Protein AF-0000000087724851 (afdb_homodimer)

Secondary structure (DSSP, 8-state):
-----PPPEEEEEEEEEE-S-HHHHHHHHHHHH-PEEESHHHHHTTSSS--EEEEETTEEEEEE-TTGGGTTS-HHHHHHHHHS----------SEEEEEEEEEE-TT--HHHHHHHHHHTT-PPPPBTTBSSEEEEETTEEEEEEEEE-TTS-EEEEEEPPPTTSPP-/-----PPPEEEEEEEEEE-S-HHHHHHHHHHHH-PEEESHHHHHTTSSS--EEEEETTEEEEEE-TTGGGTTS-HHHHHHHHHS----------SEEEEEEEEEE-TT--HHHHHHHHHHTT-PPPPBTTBSSEEEEETTEEEEEEEEE-TTS-EEEEEEPPPTTSPP-

Radius of gyration: 20.32 Å; Cα contacts (8 Å, |Δi|>4): 730; chains: 2; bounding box: 57×59×60 Å

InterPro domains:
  IPR004360 Glyoxalase/fosfomycin resistance/dioxygenase domain [PF00903] (12-158)
  IPR029068 Glyoxalase/Bleomycin resistance protein/Dihydroxybiphenyl dioxygenase [G3DSA:3.10.180.10] (9-163)
  IPR029068 Glyoxalase/Bleomycin resistance protein/Dihydroxybiphenyl dioxygenase [SSF54593] (11-164)
  IPR037523 Vicinal oxygen chelate (VOC), core domain [PS51819] (11-161)

Foldseek 3Di:
DPPPPPDDDPDEQEEEDEAQDQLVLQVLCCVLPVWDKACSVVVVVVNDQWIWTDPDPRYIYTYHYPVVLPVPDPCVLVVVCVPDPPPPSPSPPPPDDDQAEEDEDEAADDVVVVQVSCVVVPWHFDADPVGQWDWDQDDVGIWTWTWTAGNRGHIYIYTHAHDVVDPGD/DPPPPPDDDPDEQEEEDEAQDQLVLQVLCCVLPVWDKACSVVVVVVNDQWIWTDPDPRYIYTYHYPVVLPVPDPVVLVVVCVPDPPPPSPSPPPPDDDQAEEDEDEAADDVVVVQVSCVVSPWHFDADPVGQWDWDQDDVGIWTWTWTAGNRGHIYIYTHAHDVVDPGD

Sequence (338 aa):
MQTAKCLRVAGPDHIVVRSPDPAASTAWWSRMFGLEPLRLAEYQAGAAPFPSVRVTPSFIIDFAGREMAALAAPKAAAAAAAAAPPEPPRLEPASGQLDHLCLSLDDGADMAAVAAALSEAGAPPLQQFDGTVVRRFGARGGALSVYVRTPEGVTLELRSYPADGAPPAMQTAKCLRVAGPDHIVVRSPDPAASTAWWSRMFGLEPLRLAEYQAGAAPFPSVRVTPSFIIDFAGREMAALAAPKAAAAAAAAAPPEPPRLEPASGQLDHLCLSLDDGADMAAVAAALSEAGAPPL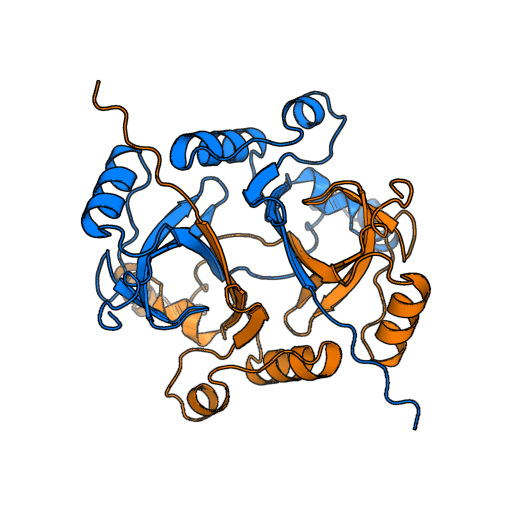QQFDGTVVRRFGARGGALSVYVRTPEGVTLELRSYPADGAPPA

Nearest PDB structures (foldseek):
  3hnq-assembly1_A  TM=7.840E-01  e=1.579E-08  Salmonella enterica subsp. enterica serovar Typhimurium
  6a52-assembly1_A  TM=6.435E-01  e=3.268E-06  Rhodococcus phenolicus
  3rri-assembly1_A  TM=6.716E-01  e=4.412E-05  Alicyclobacillus acidocaldarius subsp. acidocaldarius DSM 446
  4qb5-assembly2_B  TM=5.923E-01  e=2.492E-05  Rhodoferax ferrireducens T118
  1ecs-assembly1_B  TM=6.224E-01  e=3.015E-05  Klebsiella pneumoniae

Structure (mmCIF, N/CA/C/O backbone):
data_AF-0000000087724851-model_v1
#
loop_
_entity.id
_entity.type
_entity.pdbx_description
1 polymer 'VOC domain-containing protein'
#
loop_
_atom_site.group_PDB
_atom_site.id
_atom_site.type_symbol
_atom_site.label_atom_id
_atom_site.label_alt_id
_atom_site.label_comp_id
_atom_site.label_asym_id
_atom_site.label_entity_id
_atom_site.label_seq_id
_atom_site.pdbx_PDB_ins_code
_atom_site.Cartn_x
_atom_site.Cartn_y
_atom_site.Cartn_z
_atom_site.occupancy
_atom_site.B_iso_or_equiv
_atom_site.auth_seq_id
_atom_site.auth_comp_id
_atom_site.auth_asym_id
_atom_site.auth_atom_id
_atom_site.pdbx_PDB_model_num
ATOM 1 N N . MET A 1 1 ? -30.5 18.344 4.254 1 30.7 1 MET A N 1
ATOM 2 C CA . MET A 1 1 ? -29.609 17.219 4.527 1 30.7 1 MET A CA 1
ATOM 3 C C . MET A 1 1 ? -28.281 17.406 3.787 1 30.7 1 MET A C 1
ATOM 5 O O . MET A 1 1 ? -28.25 17.375 2.557 1 30.7 1 MET A O 1
ATOM 9 N N . GLN A 1 2 ? -27.422 18.281 4.105 1 36.5 2 GLN A N 1
ATOM 10 C CA . GLN A 1 2 ? -26.188 18.578 3.381 1 36.5 2 GLN A CA 1
ATOM 11 C C . GLN A 1 2 ? -25.484 17.297 2.959 1 36.5 2 GLN A C 1
ATOM 13 O O . GLN A 1 2 ? -25.203 16.438 3.795 1 36.5 2 GLN A O 1
ATOM 18 N N . THR A 1 3 ? -25.766 16.734 1.894 1 42.66 3 THR A N 1
ATOM 19 C CA . THR A 1 3 ? -25.141 15.531 1.346 1 42.66 3 THR A CA 1
ATOM 20 C C . THR A 1 3 ? -23.641 15.531 1.626 1 42.66 3 THR A C 1
ATOM 22 O O . THR A 1 3 ? -22.922 16.438 1.215 1 42.66 3 THR A O 1
ATOM 25 N N . ALA A 1 4 ? -23.328 15.258 2.842 1 50.34 4 ALA A N 1
ATOM 26 C CA . ALA A 1 4 ? -21.906 15.164 3.191 1 50.34 4 ALA A CA 1
ATOM 27 C C . ALA A 1 4 ? -21.078 14.758 1.983 1 50.34 4 ALA A C 1
ATOM 29 O O . ALA A 1 4 ? -21.375 13.766 1.314 1 50.34 4 ALA A O 1
ATOM 30 N N . LYS A 1 5 ? -20.656 15.766 1.259 1 59.97 5 LYS A N 1
ATOM 31 C CA . LYS A 1 5 ? -19.875 15.594 0.045 1 59.97 5 LYS A CA 1
ATOM 32 C C . LYS A 1 5 ? -18.781 14.531 0.244 1 59.97 5 LYS A C 1
ATOM 34 O O . LYS A 1 5 ? -18.031 14.594 1.211 1 59.97 5 LYS A O 1
ATOM 39 N N . CYS A 1 6 ? -19.047 13.32 -0.325 1 68.25 6 CYS A N 1
ATOM 40 C CA . CYS A 1 6 ? -18.078 12.234 -0.327 1 68.25 6 CYS A CA 1
ATOM 41 C C . CYS A 1 6 ? -16.734 12.711 -0.847 1 68.25 6 CYS A C 1
ATOM 43 O O . CYS A 1 6 ? -16.656 13.391 -1.874 1 68.25 6 CYS A O 1
ATOM 45 N N . LEU A 1 7 ? -15.703 12.641 0.029 1 88.25 7 LEU A N 1
ATOM 46 C CA . LEU A 1 7 ? -14.336 12.961 -0.376 1 88.25 7 LEU A CA 1
ATOM 47 C C . LEU A 1 7 ? -13.898 12.086 -1.545 1 88.25 7 LEU A C 1
ATOM 49 O O . LEU A 1 7 ? -14.109 10.875 -1.534 1 88.25 7 LEU A O 1
ATOM 53 N N . ARG A 1 8 ? -13.484 12.672 -2.59 1 91.25 8 ARG A N 1
ATOM 54 C CA . ARG A 1 8 ? -13.086 11.922 -3.775 1 91.25 8 ARG A CA 1
ATOM 55 C C . ARG A 1 8 ? -11.602 11.578 -3.732 1 91.25 8 ARG A C 1
ATOM 57 O O . ARG A 1 8 ? -10.758 12.469 -3.643 1 91.25 8 ARG A O 1
ATOM 64 N N . VAL A 1 9 ? -11.375 10.328 -3.857 1 97.25 9 VAL A N 1
ATOM 65 C CA . VAL A 1 9 ? -10.008 9.828 -3.873 1 97.25 9 VAL A CA 1
ATOM 66 C C . VAL A 1 9 ? -9.516 9.727 -5.312 1 97.25 9 VAL A C 1
ATOM 68 O O . VAL A 1 9 ? -10.195 9.156 -6.172 1 97.25 9 VAL A O 1
ATOM 71 N N . ALA A 1 10 ? -8.336 10.297 -5.598 1 97.44 10 ALA A N 1
ATOM 72 C CA . ALA A 1 10 ? -7.754 10.273 -6.934 1 97.44 10 ALA A CA 1
ATOM 73 C C . ALA A 1 10 ? -6.938 9 -7.16 1 97.44 10 ALA A C 1
ATOM 75 O O . ALA A 1 10 ? -6.863 8.492 -8.281 1 97.44 10 ALA A O 1
ATOM 76 N N . GLY A 1 11 ? -6.238 8.484 -6.172 1 98.44 11 GLY A N 1
ATOM 77 C CA . GLY A 1 11 ? -5.418 7.289 -6.293 1 98.44 11 GLY A CA 1
ATOM 78 C C . GLY A 1 11 ? -4.422 7.133 -5.156 1 98.44 11 GLY A C 1
ATOM 79 O O . GLY A 1 11 ? -4.398 7.945 -4.23 1 98.44 11 GLY A O 1
ATOM 80 N N . PRO A 1 12 ? -3.666 6.051 -5.156 1 98.75 12 PRO A N 1
ATOM 81 C CA . PRO A 1 12 ? -2.625 5.883 -4.137 1 98.75 12 PRO A CA 1
ATOM 82 C C . PRO A 1 12 ? -1.46 6.852 -4.32 1 98.75 12 PRO A C 1
ATOM 84 O O . PRO A 1 12 ? -1.1 7.184 -5.453 1 98.75 12 PRO A O 1
ATOM 87 N N . ASP A 1 13 ? -0.908 7.34 -3.244 1 98.75 13 ASP A N 1
ATOM 88 C CA . ASP A 1 13 ? 0.267 8.203 -3.295 1 98.75 13 ASP A CA 1
ATOM 89 C C . ASP A 1 13 ? 1.515 7.465 -2.818 1 98.75 13 ASP A C 1
ATOM 91 O O . ASP A 1 13 ? 2.562 7.52 -3.467 1 98.75 13 ASP A O 1
ATOM 95 N N . HIS A 1 14 ? 1.401 6.887 -1.644 1 98.75 14 HIS A N 1
ATOM 96 C CA . HIS A 1 14 ? 2.537 6.109 -1.166 1 98.75 14 HIS A CA 1
ATOM 97 C C . HIS A 1 14 ? 2.117 5.145 -0.06 1 98.75 14 HIS A C 1
ATOM 99 O O . HIS A 1 14 ? 1.017 5.262 0.484 1 98.75 14 HIS A O 1
ATOM 105 N N . ILE A 1 15 ? 2.914 4.215 0.186 1 97.62 15 ILE A N 1
ATOM 106 C CA . ILE A 1 15 ? 2.896 3.404 1.397 1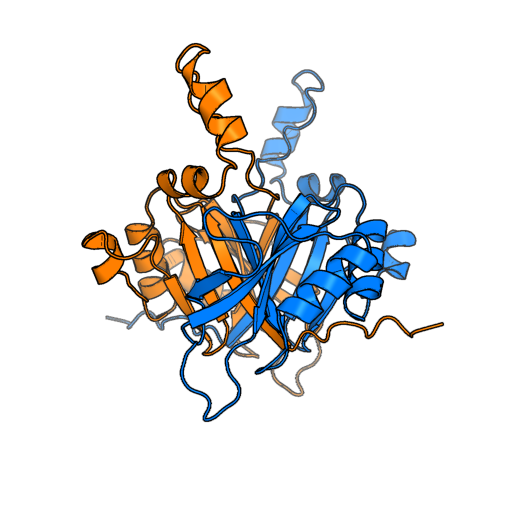 97.62 15 ILE A CA 1
ATOM 107 C C . ILE A 1 15 ? 4.211 3.58 2.154 1 97.62 15 ILE A C 1
ATOM 109 O O . ILE A 1 15 ? 5.266 3.76 1.545 1 97.62 15 ILE A O 1
ATOM 113 N N . VAL A 1 16 ? 4.133 3.586 3.436 1 96 16 VAL A N 1
ATOM 114 C CA . VAL A 1 16 ? 5.328 3.615 4.273 1 96 16 VAL A CA 1
ATOM 115 C C . VAL A 1 16 ? 5.48 2.279 5 1 96 16 VAL A C 1
ATOM 117 O O . VAL A 1 16 ? 4.598 1.871 5.758 1 96 16 VAL A O 1
ATOM 120 N N . VAL A 1 17 ? 6.551 1.646 4.758 1 94.19 17 VAL A N 1
ATOM 121 C CA . VAL A 1 17 ? 6.84 0.372 5.402 1 94.19 17 VAL A CA 1
ATOM 122 C C . VAL A 1 17 ? 8.039 0.525 6.336 1 94.19 17 VAL A C 1
ATOM 124 O O . VAL A 1 17 ? 8.984 1.258 6.027 1 94.19 17 VAL A O 1
ATOM 127 N N . ARG A 1 18 ? 7.957 -0.185 7.43 1 91.25 18 ARG A N 1
ATOM 128 C CA . ARG A 1 18 ? 9.086 -0.182 8.359 1 91.25 18 ARG A CA 1
ATOM 129 C C . ARG A 1 18 ? 10.242 -1.008 7.82 1 91.25 18 ARG A C 1
ATOM 131 O O . ARG A 1 18 ? 10.039 -2.08 7.246 1 91.25 18 ARG A O 1
ATOM 138 N N . SER A 1 19 ? 11.367 -0.451 7.996 1 94.06 19 SER A N 1
ATOM 139 C CA . SER A 1 19 ? 12.57 -1.115 7.512 1 94.06 19 SER A CA 1
ATOM 140 C C . SER A 1 19 ? 13.695 -1.028 8.539 1 94.06 19 SER A C 1
ATOM 142 O O . SER A 1 19 ? 14 0.053 9.047 1 94.06 19 SER A O 1
ATOM 144 N N . PRO A 1 20 ? 14.32 -2.17 8.867 1 91.5 20 PRO A N 1
ATOM 145 C CA . PRO A 1 20 ? 15.484 -2.113 9.758 1 91.5 20 PRO A CA 1
ATOM 146 C C . PRO A 1 20 ? 16.672 -1.384 9.133 1 91.5 20 PRO A C 1
ATOM 148 O O . PRO A 1 20 ? 17.562 -0.931 9.844 1 91.5 20 PRO A O 1
ATOM 151 N N . ASP A 1 21 ? 16.75 -1.327 7.871 1 95.44 21 ASP A N 1
ATOM 152 C CA . ASP A 1 21 ? 17.812 -0.645 7.125 1 95.44 21 ASP A CA 1
ATOM 153 C C . ASP A 1 21 ? 17.25 0.012 5.863 1 95.44 21 ASP A C 1
ATOM 155 O O . ASP A 1 21 ? 17.344 -0.555 4.773 1 95.44 21 ASP A O 1
ATOM 159 N N . PRO A 1 22 ? 16.812 1.23 6 1 97.06 22 PRO A N 1
ATOM 160 C CA . PRO A 1 22 ? 16.141 1.915 4.895 1 97.06 22 PRO A CA 1
ATOM 161 C C . PRO A 1 22 ? 17.031 2.07 3.662 1 97.06 22 PRO A C 1
ATOM 163 O O . PRO A 1 22 ? 16.547 1.964 2.531 1 97.06 22 PRO A O 1
ATOM 166 N N . ALA A 1 23 ? 18.25 2.316 3.871 1 98 23 ALA A N 1
ATOM 167 C CA . ALA A 1 23 ? 19.172 2.463 2.746 1 98 23 ALA A CA 1
ATOM 168 C C . ALA A 1 23 ? 19.312 1.151 1.981 1 98 23 ALA A C 1
ATOM 170 O O . ALA A 1 23 ? 19.312 1.141 0.749 1 98 23 ALA A O 1
ATOM 171 N N . ALA A 1 24 ? 19.438 0.051 2.668 1 97.5 24 ALA A N 1
ATOM 172 C CA . ALA A 1 24 ? 19.547 -1.263 2.039 1 97.5 24 ALA A CA 1
ATOM 173 C C . ALA A 1 24 ? 18.281 -1.617 1.281 1 97.5 24 ALA A C 1
ATOM 175 O O . ALA A 1 24 ? 18.328 -2.201 0.196 1 97.5 24 ALA A O 1
ATOM 176 N N . SER A 1 25 ? 17.172 -1.285 1.909 1 97.81 25 SER A N 1
ATOM 177 C CA . SER A 1 25 ? 15.898 -1.508 1.216 1 97.81 25 SER A CA 1
ATOM 178 C C . SER A 1 25 ? 15.852 -0.746 -0.105 1 97.81 25 SER A C 1
ATOM 180 O O . SER A 1 25 ? 15.539 -1.322 -1.148 1 97.81 25 SER A O 1
ATOM 182 N N . THR A 1 26 ? 16.172 0.518 -0.028 1 98.56 26 THR A N 1
ATOM 183 C CA . THR A 1 26 ? 16.156 1.366 -1.215 1 98.56 26 THR A CA 1
ATOM 184 C C . THR A 1 26 ? 17.047 0.783 -2.305 1 98.56 26 THR A C 1
ATOM 186 O O . THR A 1 26 ? 16.641 0.692 -3.465 1 98.56 26 THR A O 1
ATOM 189 N N . ALA A 1 27 ? 18.219 0.312 -1.951 1 98 27 ALA A N 1
ATOM 190 C CA . ALA A 1 27 ? 19.172 -0.246 -2.898 1 98 27 ALA A CA 1
ATOM 191 C C . ALA A 1 27 ? 18.656 -1.54 -3.516 1 98 27 ALA A C 1
ATOM 193 O O . ALA A 1 27 ? 18.828 -1.786 -4.711 1 98 27 ALA A O 1
ATOM 194 N N . TRP A 1 28 ? 18.078 -2.32 -2.727 1 97.5 28 TRP A N 1
ATOM 195 C CA . TRP A 1 28 ? 17.547 -3.592 -3.213 1 97.5 28 TRP A CA 1
ATOM 196 C C . TRP A 1 28 ? 16.469 -3.367 -4.27 1 97.5 28 TRP A C 1
ATOM 198 O O . TRP A 1 28 ? 16.516 -3.965 -5.348 1 97.5 28 TRP A O 1
ATOM 208 N N . TRP A 1 29 ? 15.516 -2.557 -3.988 1 98 29 TRP A N 1
ATOM 209 C CA . TRP A 1 29 ? 14.422 -2.266 -4.906 1 98 29 TRP A CA 1
ATOM 210 C C . TRP A 1 29 ? 14.938 -1.664 -6.207 1 98 29 TRP A C 1
ATOM 212 O O . TRP A 1 29 ? 14.438 -1.979 -7.289 1 98 29 TRP A O 1
ATOM 222 N N . SER A 1 30 ? 15.914 -0.813 -6.078 1 97.56 30 SER A N 1
ATOM 223 C CA . SER A 1 30 ? 16.516 -0.226 -7.27 1 97.56 30 SER A CA 1
ATOM 224 C C . SER A 1 30 ? 17.219 -1.282 -8.109 1 97.56 30 SER A C 1
ATOM 226 O O . SER A 1 30 ? 17.109 -1.293 -9.336 1 97.56 30 SER A O 1
ATOM 228 N N . ARG A 1 31 ? 17.922 -2.119 -7.484 1 96 31 ARG A N 1
ATOM 229 C CA . ARG A 1 31 ? 18.656 -3.172 -8.18 1 96 31 ARG A CA 1
ATOM 230 C C . ARG A 1 31 ? 17.703 -4.168 -8.828 1 96 31 ARG A C 1
ATOM 232 O O . ARG A 1 31 ? 17.875 -4.539 -9.992 1 96 31 ARG A O 1
ATOM 239 N N . MET A 1 32 ? 16.75 -4.594 -8.156 1 96.44 32 MET A N 1
ATOM 240 C CA . MET A 1 32 ? 15.844 -5.656 -8.602 1 96.44 32 MET A CA 1
ATOM 241 C C . MET A 1 32 ? 14.938 -5.168 -9.719 1 96.44 32 MET A C 1
ATOM 243 O O . MET A 1 32 ? 14.664 -5.906 -10.672 1 96.44 32 MET A O 1
ATOM 247 N N . PHE A 1 33 ? 14.453 -3.871 -9.586 1 97 33 PHE A N 1
ATOM 248 C CA . PHE A 1 33 ? 13.367 -3.451 -10.469 1 97 33 PHE A CA 1
ATOM 249 C C . PHE A 1 33 ? 13.742 -2.178 -11.219 1 97 33 PHE A C 1
ATOM 251 O O . PHE A 1 33 ? 12.945 -1.655 -12 1 97 33 PHE A O 1
ATOM 258 N N . GLY A 1 34 ? 14.898 -1.611 -10.953 1 96.44 34 GLY A N 1
ATOM 259 C CA . GLY A 1 34 ? 15.328 -0.39 -11.617 1 96.44 34 GLY A CA 1
ATOM 260 C C . GLY A 1 34 ? 14.594 0.845 -11.125 1 96.44 34 GLY A C 1
ATOM 261 O O . GLY A 1 34 ? 14.492 1.842 -11.844 1 96.44 34 GLY A O 1
ATOM 262 N N . LEU A 1 35 ? 14.023 0.806 -9.984 1 98.06 35 LEU A N 1
ATOM 263 C CA . LEU A 1 35 ? 13.25 1.923 -9.461 1 98.06 35 LEU A CA 1
ATOM 264 C C . LEU A 1 35 ? 14.164 3.053 -9 1 98.06 35 LEU A C 1
ATOM 266 O O . LEU A 1 35 ? 15.227 2.803 -8.43 1 98.06 35 LEU A O 1
ATOM 270 N N . GLU A 1 36 ? 13.711 4.266 -9.234 1 98.19 36 GLU A N 1
ATOM 271 C CA . GLU A 1 36 ? 14.477 5.453 -8.867 1 98.19 36 GLU A CA 1
ATOM 272 C C . GLU A 1 36 ? 14.469 5.668 -7.352 1 98.19 36 GLU A C 1
ATOM 274 O O . GLU A 1 36 ? 13.406 5.777 -6.742 1 98.19 36 GLU A O 1
ATOM 279 N N . PRO A 1 37 ? 15.656 5.754 -6.75 1 98.5 37 PRO A N 1
ATOM 280 C CA . PRO A 1 37 ? 15.695 6.145 -5.34 1 98.5 37 PRO A CA 1
ATOM 281 C C . PRO A 1 37 ? 15.367 7.621 -5.125 1 98.5 37 PRO A C 1
ATOM 283 O O . PRO A 1 37 ? 15.766 8.469 -5.93 1 98.5 37 PRO A O 1
ATOM 286 N N . LEU A 1 38 ? 14.656 7.93 -4.121 1 98.56 38 LEU A N 1
ATOM 287 C CA . LEU A 1 38 ? 14.328 9.297 -3.736 1 98.56 38 LEU A CA 1
ATOM 288 C C . LEU A 1 38 ? 14.852 9.609 -2.338 1 98.56 38 LEU A C 1
ATOM 290 O O . LEU A 1 38 ? 14.734 8.789 -1.427 1 98.56 38 LEU A O 1
ATOM 294 N N . ARG A 1 39 ? 15.516 10.742 -2.209 1 97.62 39 ARG A N 1
ATOM 295 C CA . ARG A 1 39 ? 15.93 11.352 -0.951 1 97.62 39 ARG A CA 1
ATOM 296 C C . ARG A 1 39 ? 16.891 10.445 -0.191 1 97.62 39 ARG A C 1
ATOM 298 O O . ARG A 1 39 ? 16.922 10.453 1.042 1 97.62 39 ARG A O 1
ATOM 305 N N . LEU A 1 40 ? 17.547 9.547 -0.868 1 97.81 40 LEU A N 1
ATOM 306 C CA . LEU A 1 40 ? 18.516 8.664 -0.219 1 97.81 40 LEU A CA 1
ATOM 307 C C . LEU A 1 40 ? 19.688 9.461 0.348 1 97.81 40 LEU A C 1
ATOM 309 O O . LEU A 1 40 ? 20.062 9.266 1.501 1 97.81 40 LEU A O 1
ATOM 313 N N . ALA A 1 41 ? 20.234 10.336 -0.463 1 97.69 41 ALA A N 1
ATOM 314 C CA . ALA A 1 41 ? 21.344 11.164 0.005 1 97.69 41 ALA A CA 1
ATOM 315 C C . ALA A 1 41 ? 20.906 12.047 1.174 1 97.69 41 ALA A C 1
ATOM 317 O O . ALA A 1 41 ? 21.656 12.211 2.146 1 97.69 41 ALA A O 1
ATOM 318 N N . GLU A 1 42 ? 19.75 12.641 1.015 1 97.12 42 GLU A N 1
ATOM 319 C CA . GLU A 1 42 ? 19.203 13.469 2.09 1 97.12 42 GLU A CA 1
ATOM 320 C C . GLU A 1 42 ? 19.031 12.656 3.371 1 97.12 42 GLU A C 1
ATOM 322 O O . GLU A 1 42 ? 19.328 13.148 4.465 1 97.12 42 GLU A O 1
ATOM 327 N N . TYR A 1 43 ? 18.578 11.492 3.271 1 96.44 43 TYR A N 1
ATOM 328 C CA . TYR A 1 43 ? 18.391 10.609 4.418 1 96.44 43 TYR A CA 1
ATOM 329 C C . TYR A 1 43 ? 19.734 10.289 5.074 1 96.44 43 TYR A C 1
ATOM 331 O O . TYR A 1 43 ? 19.875 10.383 6.293 1 96.44 43 TYR A O 1
ATOM 339 N N . GLN A 1 44 ? 20.688 9.922 4.258 1 96.19 44 GLN A N 1
ATOM 340 C CA . GLN A 1 44 ? 22 9.57 4.77 1 96.19 44 GLN A CA 1
ATOM 341 C C . GLN A 1 44 ? 22.672 10.766 5.438 1 96.19 44 GLN A C 1
ATOM 343 O O . GLN A 1 44 ? 23.453 10.602 6.375 1 96.19 44 GLN A O 1
ATOM 348 N N . ALA A 1 45 ? 22.281 12 5 1 97 45 ALA A N 1
ATOM 349 C CA . ALA A 1 45 ? 22.812 13.234 5.57 1 97 45 ALA A CA 1
ATOM 350 C C . ALA A 1 45 ? 21.984 13.688 6.773 1 97 45 ALA A C 1
ATOM 352 O O . ALA A 1 45 ? 22.312 14.695 7.41 1 97 45 ALA A O 1
ATOM 353 N N . GLY A 1 46 ? 20.891 13 7.086 1 93.69 46 GLY A N 1
ATOM 354 C CA . GLY A 1 46 ? 20.031 13.352 8.203 1 93.69 46 GLY A CA 1
ATOM 355 C C . GLY A 1 46 ? 19.031 14.438 7.859 1 93.69 46 GLY A C 1
ATOM 356 O O . GLY A 1 46 ? 18.422 15.031 8.75 1 93.69 46 GLY A O 1
ATOM 357 N N . ALA A 1 47 ? 18.797 14.703 6.555 1 95.12 47 ALA A N 1
ATOM 358 C CA . ALA A 1 47 ? 17.953 15.812 6.113 1 95.12 47 ALA A CA 1
ATOM 359 C C . ALA A 1 47 ? 16.578 15.32 5.684 1 95.12 47 ALA A C 1
ATOM 361 O O . ALA A 1 47 ? 15.695 16.125 5.352 1 95.12 47 ALA A O 1
ATOM 362 N N . ALA A 1 48 ? 16.359 14.039 5.605 1 94.88 48 ALA A N 1
ATOM 363 C CA . ALA A 1 48 ? 15.062 13.406 5.344 1 94.88 48 ALA A CA 1
ATOM 364 C C . ALA A 1 48 ? 14.805 12.258 6.316 1 94.88 48 ALA A C 1
ATOM 366 O O . ALA A 1 48 ? 15.719 11.508 6.652 1 94.88 48 ALA A O 1
ATOM 367 N N . PRO A 1 49 ? 13.594 12.109 6.723 1 93.56 49 PRO A N 1
ATOM 368 C CA . PRO A 1 49 ? 13.32 11.094 7.746 1 93.56 49 PRO A CA 1
ATOM 369 C C . PRO A 1 49 ? 13.461 9.672 7.215 1 93.56 49 PRO A C 1
ATOM 371 O O . PRO A 1 49 ? 13.727 8.75 7.984 1 93.56 49 PRO A O 1
ATOM 374 N N . PHE A 1 50 ? 13.273 9.484 5.98 1 96.31 50 PHE A N 1
ATOM 375 C CA . PHE A 1 50 ? 13.414 8.188 5.328 1 96.31 50 PHE A CA 1
ATOM 376 C C . PHE A 1 50 ? 13.562 8.352 3.82 1 96.31 50 PHE A C 1
ATOM 378 O O . PHE A 1 50 ? 13.172 9.383 3.262 1 96.31 50 PHE A O 1
ATOM 385 N N . PRO A 1 51 ? 14.18 7.367 3.109 1 98.06 51 PRO A N 1
ATOM 386 C CA . PRO A 1 51 ? 14.227 7.348 1.646 1 98.06 51 PRO A CA 1
ATOM 387 C C . PRO A 1 51 ? 13.047 6.605 1.025 1 98.06 51 PRO A C 1
ATOM 389 O O . PRO A 1 51 ? 12.25 5.996 1.743 1 98.06 51 PRO A O 1
ATOM 392 N N . SER A 1 52 ? 12.953 6.711 -0.254 1 98.62 52 SER A N 1
ATOM 393 C CA . SER A 1 52 ? 11.867 6.086 -1 1 98.62 52 SER A CA 1
ATOM 394 C C . SER A 1 52 ? 12.359 5.52 -2.326 1 98.62 52 SER A C 1
ATOM 396 O O . SER A 1 52 ? 13.5 5.766 -2.727 1 98.62 52 SER A O 1
ATOM 398 N N . VAL A 1 53 ? 11.523 4.727 -2.928 1 98.75 53 VAL A N 1
ATOM 399 C CA . VAL A 1 53 ? 11.68 4.398 -4.34 1 98.75 53 VAL A CA 1
ATOM 400 C C . VAL A 1 53 ? 10.422 4.805 -5.105 1 98.75 53 VAL A C 1
ATOM 402 O O . VAL A 1 53 ? 9.312 4.688 -4.59 1 98.75 53 VAL A O 1
ATOM 405 N N . ARG A 1 54 ? 10.617 5.266 -6.301 1 98.88 54 ARG A N 1
ATOM 406 C CA . ARG A 1 54 ? 9.5 5.641 -7.168 1 98.88 54 ARG A CA 1
ATOM 407 C C . ARG A 1 54 ? 9.039 4.453 -8.008 1 98.88 54 ARG A C 1
ATOM 409 O O . ARG A 1 54 ? 9.812 3.9 -8.789 1 98.88 54 ARG A O 1
ATOM 416 N N . VAL A 1 55 ? 7.82 4.066 -7.848 1 98.69 55 VAL A N 1
ATOM 417 C CA . VAL A 1 55 ? 7.23 3.002 -8.648 1 98.69 55 VAL A CA 1
ATOM 418 C C . VAL A 1 55 ? 6.598 3.594 -9.906 1 98.69 55 VAL A C 1
ATOM 420 O O . VAL A 1 55 ? 6.836 3.109 -11.016 1 98.69 55 VAL A O 1
ATOM 423 N N . THR A 1 56 ? 5.797 4.637 -9.734 1 98.44 56 THR A N 1
ATOM 424 C CA . THR A 1 56 ? 5.219 5.469 -10.789 1 98.44 56 THR A CA 1
ATOM 425 C C . THR A 1 56 ? 5.324 6.949 -10.422 1 98.44 56 THR A C 1
ATOM 427 O O . THR A 1 56 ? 5.707 7.293 -9.305 1 98.44 56 THR A O 1
ATOM 430 N N . PRO A 1 57 ? 5.004 7.832 -11.32 1 97.81 57 PRO A N 1
ATOM 431 C CA . PRO A 1 57 ? 5.035 9.25 -10.961 1 97.81 57 PRO A CA 1
ATOM 432 C C . PRO A 1 57 ? 4.105 9.586 -9.797 1 97.81 57 PRO A C 1
ATOM 434 O O . PRO A 1 57 ? 4.336 10.562 -9.078 1 97.81 57 PRO A O 1
ATOM 437 N N . SER A 1 58 ? 3.066 8.781 -9.555 1 9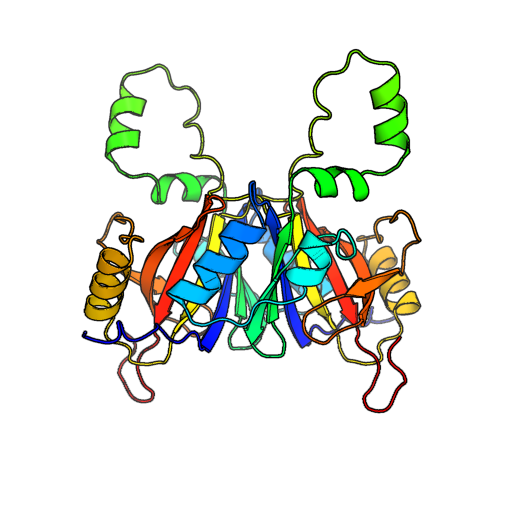8 58 SER A N 1
ATOM 438 C CA . SER A 1 58 ? 2.066 9.125 -8.555 1 98 58 SER A CA 1
ATOM 439 C C . SER A 1 58 ? 2.092 8.141 -7.387 1 98 58 SER A C 1
ATOM 441 O O . SER A 1 58 ? 1.214 8.172 -6.523 1 98 58 SER A O 1
ATOM 443 N N . PHE A 1 59 ? 3.129 7.254 -7.352 1 98.81 59 PHE A N 1
ATOM 444 C CA . PHE A 1 59 ? 3.164 6.262 -6.281 1 98.81 59 PHE A CA 1
ATOM 445 C C . PHE A 1 59 ? 4.602 5.934 -5.898 1 98.81 59 PHE A C 1
ATOM 447 O O . PHE A 1 59 ? 5.395 5.512 -6.742 1 98.81 59 PHE A O 1
ATOM 454 N N . ILE A 1 60 ? 4.93 6.047 -4.621 1 98.88 60 ILE A N 1
ATOM 455 C CA . ILE A 1 60 ? 6.258 5.719 -4.113 1 98.88 60 ILE A CA 1
ATOM 456 C C . ILE A 1 60 ? 6.137 4.781 -2.916 1 98.88 60 ILE A C 1
ATOM 458 O O . ILE A 1 60 ? 5.062 4.652 -2.326 1 98.88 60 ILE A O 1
ATOM 462 N N . ILE A 1 61 ? 7.105 4.059 -2.607 1 98.75 61 ILE A N 1
ATOM 463 C CA . ILE A 1 61 ? 7.258 3.266 -1.393 1 98.75 61 ILE A CA 1
ATOM 464 C C . ILE A 1 61 ? 8.312 3.906 -0.487 1 98.75 61 ILE A C 1
ATOM 466 O O . ILE A 1 61 ? 9.445 4.137 -0.91 1 98.75 61 ILE A O 1
ATOM 470 N N . ASP A 1 62 ? 7.906 4.238 0.682 1 98.06 62 ASP A N 1
ATOM 471 C CA . ASP A 1 62 ? 8.773 4.844 1.688 1 98.06 62 ASP A CA 1
ATOM 472 C C . ASP A 1 62 ? 9.273 3.799 2.686 1 98.06 62 ASP A C 1
ATOM 474 O O . ASP A 1 62 ? 8.508 2.928 3.113 1 98.06 62 ASP A O 1
ATOM 478 N N . PHE A 1 63 ? 10.539 3.941 3.043 1 97.12 63 PHE A N 1
ATOM 479 C CA . PHE A 1 63 ? 11.141 3.01 3.992 1 97.12 63 PHE A CA 1
ATOM 480 C C . PHE A 1 63 ? 11.5 3.717 5.293 1 97.12 63 PHE A C 1
ATOM 482 O O . PHE A 1 63 ? 12.531 4.383 5.383 1 97.12 63 PHE A O 1
ATOM 489 N N . ALA A 1 64 ? 10.625 3.502 6.277 1 94.5 64 ALA A N 1
ATOM 490 C CA . ALA A 1 64 ? 10.812 4.184 7.555 1 94.5 64 ALA A CA 1
ATOM 491 C C . ALA A 1 64 ? 11.602 3.314 8.531 1 94.5 64 ALA A C 1
ATOM 493 O O . ALA A 1 64 ? 11.273 2.143 8.734 1 94.5 64 ALA A O 1
ATOM 494 N N . GLY A 1 65 ? 12.609 3.887 9.086 1 90.25 65 GLY A N 1
ATOM 495 C CA . GLY A 1 65 ? 13.414 3.188 10.07 1 90.25 65 GLY A CA 1
ATOM 496 C C . GLY A 1 65 ? 12.758 3.137 11.445 1 90.25 65 GLY A C 1
ATOM 497 O O . GLY A 1 65 ? 11.641 3.615 11.617 1 90.25 65 GLY A O 1
ATOM 498 N N . ARG A 1 66 ? 13.367 2.5 12.422 1 72.62 66 ARG A N 1
ATOM 499 C CA . ARG A 1 66 ? 12.867 2.312 13.781 1 72.62 66 ARG A CA 1
ATOM 500 C C . ARG A 1 66 ? 12.695 3.652 14.484 1 72.62 66 ARG A C 1
ATOM 502 O O . ARG A 1 66 ? 11.82 3.797 15.344 1 72.62 66 ARG A O 1
ATOM 509 N N . GLU A 1 67 ? 13.539 4.582 14.102 1 60.66 67 GLU A N 1
ATOM 510 C CA . GLU A 1 67 ? 13.555 5.848 14.828 1 60.66 67 GLU A CA 1
ATOM 511 C C . GLU A 1 67 ? 12.289 6.66 14.547 1 60.66 67 GLU A C 1
ATOM 513 O O . GLU A 1 67 ? 11.844 7.438 15.391 1 60.66 67 GLU A O 1
ATOM 518 N N . MET A 1 68 ? 11.688 6.574 13.359 1 57.84 68 MET A N 1
ATOM 519 C CA . MET A 1 68 ? 10.523 7.379 13.023 1 57.84 68 MET A CA 1
ATOM 520 C C . MET A 1 68 ? 9.305 6.941 13.82 1 57.84 68 MET A C 1
ATOM 522 O O . MET A 1 68 ? 8.359 7.719 14 1 57.84 68 MET A O 1
ATOM 526 N N . ALA A 1 69 ? 9.227 5.742 14.133 1 47.53 69 ALA A N 1
ATOM 527 C CA . ALA A 1 69 ? 8.078 5.309 14.922 1 47.53 69 ALA A CA 1
ATOM 528 C C . ALA A 1 69 ? 7.824 6.254 16.094 1 47.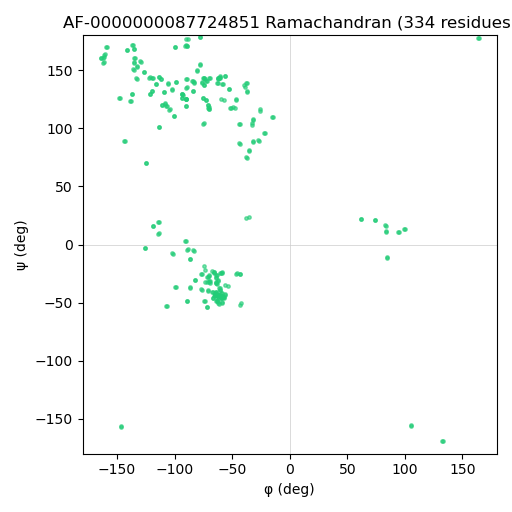53 69 ALA A C 1
ATOM 530 O O . ALA A 1 69 ? 6.68 6.461 16.5 1 47.53 69 ALA A O 1
ATOM 531 N N . ALA A 1 70 ? 8.828 6.891 16.484 1 43.12 70 ALA A N 1
ATOM 532 C CA . ALA A 1 70 ? 8.719 7.758 17.656 1 43.12 70 ALA A CA 1
ATOM 533 C C . ALA A 1 70 ? 8.133 9.117 17.281 1 43.12 70 ALA A C 1
ATOM 535 O O . ALA A 1 70 ? 7.504 9.773 18.109 1 43.12 70 ALA A O 1
ATOM 536 N N . LEU A 1 71 ? 8.383 9.477 16.172 1 44.69 71 LEU A N 1
ATOM 537 C CA . LEU A 1 71 ? 8.016 10.852 15.875 1 44.69 71 LEU A CA 1
ATOM 538 C C . LEU A 1 71 ? 6.504 11.008 15.781 1 44.69 71 LEU A C 1
ATOM 540 O O . LEU A 1 71 ? 5.973 12.102 16 1 44.69 71 LEU A O 1
ATOM 544 N N . ALA A 1 72 ? 5.809 9.977 15.414 1 45.12 72 ALA A N 1
ATOM 545 C CA . ALA A 1 72 ? 4.367 10.141 15.266 1 45.12 72 ALA A CA 1
ATOM 546 C C . ALA A 1 72 ? 3.648 9.922 16.594 1 45.12 72 ALA A C 1
ATOM 548 O O . ALA A 1 72 ? 2.434 10.117 16.688 1 45.12 72 ALA A O 1
ATOM 549 N N . ALA A 1 73 ? 4.312 9.398 17.594 1 43.16 73 ALA A N 1
ATOM 550 C CA . ALA A 1 73 ? 3.58 9.141 18.828 1 43.16 73 ALA A CA 1
ATOM 551 C C . ALA A 1 73 ? 3.223 10.453 19.547 1 43.16 73 ALA A C 1
ATOM 553 O O . ALA A 1 73 ? 4.023 11.383 19.578 1 43.16 73 ALA A O 1
ATOM 554 N N . PRO A 1 74 ? 1.981 10.75 19.719 1 41.16 74 PRO A N 1
ATOM 555 C CA . PRO A 1 74 ? 1.627 11.898 20.547 1 41.16 74 PRO A CA 1
ATOM 556 C C . PRO A 1 74 ? 2.549 12.055 21.766 1 41.16 74 PRO A C 1
ATOM 558 O O . PRO A 1 74 ? 3.053 11.062 22.281 1 41.16 74 PRO A O 1
ATOM 561 N N . LYS A 1 75 ? 2.955 13.328 22.109 1 38.22 75 LYS A N 1
ATOM 562 C CA . LYS A 1 75 ? 3.74 13.719 23.281 1 38.22 75 LYS A CA 1
ATOM 563 C C . LYS A 1 75 ? 3.248 13 24.531 1 38.22 75 LYS A C 1
ATOM 565 O O . LYS A 1 75 ? 4.047 12.656 25.406 1 38.22 75 LYS A O 1
ATOM 570 N N . ALA A 1 76 ? 1.964 13.039 24.859 1 38.41 76 ALA A N 1
ATOM 571 C CA . ALA A 1 76 ? 1.451 12.5 26.109 1 38.41 76 ALA A CA 1
ATOM 572 C C . ALA A 1 76 ? 1.881 11.055 26.297 1 38.41 76 ALA A C 1
ATOM 574 O O . ALA A 1 76 ? 2.096 10.602 27.438 1 38.41 76 ALA A O 1
ATOM 575 N N . ALA A 1 77 ? 1.966 10.297 25.266 1 38.66 77 ALA A N 1
ATOM 576 C CA . ALA A 1 77 ? 2.465 8.938 25.422 1 38.66 77 ALA A CA 1
ATOM 577 C C . ALA A 1 77 ? 3.977 8.93 25.641 1 38.66 77 ALA A C 1
ATOM 579 O O . ALA A 1 77 ? 4.523 7.98 26.203 1 38.66 77 ALA A O 1
ATOM 580 N N . ALA A 1 78 ? 4.719 10 25.312 1 36.06 78 ALA A N 1
ATOM 581 C CA . ALA A 1 78 ? 6.129 10.211 25.625 1 36.06 78 ALA A CA 1
ATOM 582 C C . ALA A 1 78 ? 6.332 10.547 27.094 1 36.06 78 ALA A C 1
ATOM 584 O O . ALA A 1 78 ? 7.309 10.109 27.703 1 36.06 78 ALA A O 1
ATOM 585 N N . ALA A 1 79 ? 5.602 11.484 27.734 1 36.62 79 ALA A N 1
ATOM 586 C CA . ALA A 1 79 ? 5.758 11.859 29.141 1 36.62 79 ALA A CA 1
ATOM 587 C C . ALA A 1 79 ? 5.523 10.656 30.062 1 36.62 79 ALA A C 1
ATOM 589 O O . ALA A 1 79 ? 6.164 10.539 31.109 1 36.62 79 ALA A O 1
ATOM 590 N N . ALA A 1 80 ? 4.48 9.844 29.812 1 37.38 80 ALA A N 1
ATOM 591 C CA . ALA A 1 80 ? 4.258 8.695 30.688 1 37.38 80 ALA A CA 1
ATOM 592 C C . ALA A 1 80 ? 5.375 7.668 30.531 1 37.38 80 ALA A C 1
ATOM 594 O O . ALA A 1 80 ? 5.512 6.762 31.359 1 37.38 80 ALA A O 1
ATOM 595 N N . ALA A 1 81 ? 6.055 7.73 29.359 1 36.34 81 ALA A N 1
ATOM 596 C CA . ALA A 1 81 ? 7.211 6.867 29.141 1 36.34 81 ALA A CA 1
ATOM 597 C C . ALA A 1 81 ? 8.422 7.344 29.938 1 36.34 81 ALA A C 1
ATOM 599 O O . ALA A 1 81 ? 9.414 6.625 30.062 1 36.34 81 ALA A O 1
ATOM 600 N N . ALA A 1 82 ? 8.617 8.594 30.172 1 35.78 82 ALA A N 1
ATOM 601 C CA . ALA A 1 82 ? 9.773 9.094 30.906 1 35.78 82 ALA A CA 1
ATOM 602 C C . ALA A 1 82 ? 9.828 8.492 32.312 1 35.78 82 ALA A C 1
ATOM 604 O O . ALA A 1 82 ? 10.898 8.438 32.938 1 35.78 82 ALA A O 1
ATOM 605 N N . ALA A 1 83 ? 8.719 8.438 33.031 1 38.31 83 ALA A N 1
ATOM 606 C CA . ALA A 1 83 ? 8.859 8.039 34.438 1 38.31 83 ALA A CA 1
ATOM 607 C C . ALA A 1 83 ? 9.086 6.535 34.562 1 38.31 83 ALA A C 1
ATOM 609 O O . ALA A 1 83 ? 9.453 6.039 35.625 1 38.31 83 ALA A O 1
ATOM 610 N N . ALA A 1 84 ? 8.391 5.719 33.719 1 34.75 84 ALA A N 1
ATOM 611 C CA . ALA A 1 84 ? 8.57 4.305 34.031 1 34.75 84 ALA A CA 1
ATOM 612 C C . ALA A 1 84 ? 9.883 3.779 33.469 1 34.75 84 ALA A C 1
ATOM 614 O O . ALA A 1 84 ? 10.43 4.355 32.531 1 34.75 84 ALA A O 1
ATOM 615 N N . PRO A 1 85 ? 10.516 2.82 34.031 1 34.44 85 PRO A N 1
ATOM 616 C CA . PRO A 1 85 ? 11.758 2.209 33.562 1 34.44 85 PRO A CA 1
ATOM 617 C C . PRO A 1 85 ? 11.82 2.057 32.031 1 34.44 85 PRO A C 1
ATOM 619 O O . PRO A 1 85 ? 10.773 1.977 31.391 1 34.44 85 PRO A O 1
ATOM 622 N N . PRO A 1 86 ? 13 2.408 31.406 1 34.47 86 PRO A N 1
ATOM 623 C CA . PRO A 1 86 ? 13.312 2.428 29.969 1 34.47 86 PRO A CA 1
ATOM 624 C C . PRO A 1 86 ? 12.633 1.297 29.203 1 34.47 86 PRO A C 1
ATOM 626 O O . PRO A 1 86 ? 13.172 0.191 29.109 1 34.47 86 PRO A O 1
ATOM 629 N N . GLU A 1 87 ? 11.562 0.75 29.672 1 34.78 87 GLU A N 1
ATOM 630 C CA . GLU A 1 87 ? 11.141 -0.274 28.719 1 34.78 87 GLU A CA 1
ATOM 631 C C . GLU A 1 87 ? 11.109 0.269 27.297 1 34.78 87 GLU A C 1
ATOM 633 O O . GLU A 1 87 ? 10.695 1.409 27.078 1 34.78 87 GLU A O 1
ATOM 638 N N . PRO A 1 88 ? 11.914 -0.318 26.484 1 32.94 88 PRO A N 1
ATOM 639 C CA . PRO A 1 88 ? 12.008 0.164 25.094 1 32.94 88 PRO A CA 1
ATOM 640 C C . PRO A 1 88 ? 10.688 0.725 24.578 1 32.94 88 PRO A C 1
ATOM 642 O O . PRO A 1 88 ? 9.617 0.243 24.953 1 32.94 88 PRO A O 1
ATOM 645 N N . PRO A 1 89 ? 10.633 1.957 24.438 1 32.47 89 PRO A N 1
ATOM 646 C CA . PRO A 1 89 ? 9.391 2.574 23.969 1 32.47 89 PRO A CA 1
ATOM 647 C C . PRO A 1 89 ? 8.609 1.672 23.016 1 32.47 89 PRO A C 1
ATOM 649 O O . PRO A 1 89 ? 9.188 1.064 22.125 1 32.47 89 PRO A O 1
ATOM 652 N N . ARG A 1 90 ? 7.77 0.876 23.578 1 33.28 90 ARG A N 1
ATOM 653 C CA . ARG A 1 90 ? 6.898 0.094 22.703 1 33.28 90 ARG A CA 1
ATOM 654 C C . ARG A 1 90 ? 6.496 0.894 21.469 1 33.28 90 ARG A C 1
ATOM 656 O O . ARG A 1 90 ? 5.969 2.002 21.578 1 33.28 90 ARG A O 1
ATOM 663 N N . LEU A 1 91 ? 7.395 0.916 20.484 1 35.78 91 LEU A N 1
ATOM 664 C CA . LEU A 1 91 ? 6.914 1.417 19.188 1 35.78 91 LEU A CA 1
ATOM 665 C C . LEU A 1 91 ? 5.398 1.282 19.094 1 35.78 91 LEU A C 1
ATOM 667 O O . LEU A 1 91 ? 4.836 0.247 19.453 1 35.78 91 LEU A O 1
ATOM 671 N N . GLU A 1 92 ? 4.73 2.281 19.391 1 39.03 92 GLU A N 1
ATOM 672 C CA . GLU A 1 92 ? 3.309 2.105 19.109 1 39.03 92 GLU A CA 1
ATOM 673 C C . GLU A 1 92 ? 3.084 1.09 18 1 39.03 92 GLU A C 1
ATOM 675 O O . GLU A 1 92 ? 3.811 1.084 17 1 39.03 92 GLU A O 1
ATOM 680 N N . PRO A 1 93 ? 2.516 0.024 18.203 1 40.81 93 PRO A N 1
ATOM 681 C CA . PRO A 1 93 ? 2.23 -1.022 17.219 1 40.81 93 PRO A CA 1
ATOM 682 C C . PRO A 1 93 ? 1.963 -0.461 15.828 1 40.81 93 PRO A C 1
ATOM 684 O O . PRO A 1 93 ? 1.425 0.641 15.695 1 40.81 93 PRO A O 1
ATOM 687 N N . ALA A 1 94 ? 2.898 -0.595 14.969 1 49.12 94 ALA A N 1
ATOM 688 C CA . ALA A 1 94 ? 2.539 -0.475 13.555 1 49.12 94 ALA A CA 1
ATOM 689 C C . ALA A 1 94 ? 1.027 -0.569 13.367 1 49.12 94 ALA A C 1
ATOM 691 O O . ALA A 1 94 ? 0.348 -1.296 14.094 1 49.12 94 ALA A O 1
ATOM 692 N N . SER A 1 95 ? 0.258 0.688 12.953 1 52.66 95 SER A N 1
ATOM 693 C CA . SER A 1 95 ? -1.173 0.97 12.906 1 52.66 95 SER A CA 1
ATOM 694 C C . SER A 1 95 ? -1.947 -0.2 12.305 1 52.66 95 SER A C 1
ATOM 696 O O . SER A 1 95 ? -3.129 -0.387 12.602 1 52.66 95 SER A O 1
ATOM 698 N N . GLY A 1 96 ? -1.188 -1.003 11.453 1 60.44 96 GLY A N 1
ATOM 699 C CA . GLY A 1 96 ? -1.855 -2.125 10.812 1 60.44 96 GLY A CA 1
ATOM 700 C C . GLY A 1 96 ? -0.891 -3.17 10.289 1 60.44 96 GLY A C 1
ATOM 701 O O . GLY A 1 96 ? 0.325 -2.971 10.312 1 60.44 96 GLY A O 1
ATOM 702 N N . GLN A 1 97 ? -1.593 -4.258 10.125 1 78.88 97 GLN A N 1
ATOM 703 C CA . GLN A 1 97 ? -0.772 -5.363 9.641 1 78.88 97 GLN A CA 1
ATOM 704 C C . GLN A 1 97 ? -0.941 -5.559 8.141 1 78.88 97 GLN A C 1
ATOM 706 O O . GLN A 1 97 ? -2.061 -5.738 7.652 1 78.88 97 GLN A O 1
ATOM 711 N N . LEU A 1 98 ? 0.085 -5.242 7.426 1 87.94 98 LEU A N 1
ATOM 712 C CA . LEU A 1 98 ? 0.176 -5.543 6 1 87.94 98 LEU A CA 1
ATOM 713 C C . LEU A 1 98 ? 0.345 -7.039 5.773 1 87.94 98 LEU A C 1
ATOM 715 O O . LEU A 1 98 ? 1.276 -7.652 6.301 1 87.94 98 LEU A O 1
ATOM 719 N N . ASP A 1 99 ? -0.652 -7.59 5.125 1 87.94 99 ASP A N 1
ATOM 720 C CA . ASP A 1 99 ? -0.43 -8.977 4.723 1 87.94 99 ASP A CA 1
ATOM 721 C C . ASP A 1 99 ? 0.584 -9.062 3.584 1 87.94 99 ASP A C 1
ATOM 723 O O . ASP A 1 99 ? 1.588 -9.773 3.693 1 87.94 99 ASP A O 1
ATOM 727 N N . HIS A 1 100 ? 0.317 -8.312 2.51 1 94 100 HIS A N 1
ATOM 728 C CA . HIS A 1 100 ? 1.312 -8.219 1.445 1 94 100 HIS A CA 1
ATOM 729 C C . HIS A 1 100 ? 1.017 -7.047 0.52 1 94 100 HIS A C 1
ATOM 731 O O . HIS A 1 100 ? -0.069 -6.465 0.574 1 94 100 HIS A O 1
ATOM 737 N N . LEU A 1 101 ? 2.016 -6.613 -0.224 1 97.25 101 LEU A N 1
ATOM 738 C CA . LEU A 1 101 ? 1.956 -5.617 -1.287 1 97.25 101 LEU A CA 1
ATOM 739 C C . LEU A 1 101 ? 2.059 -6.277 -2.658 1 97.25 101 LEU A C 1
ATOM 741 O O . LEU A 1 101 ? 2.871 -7.184 -2.854 1 97.25 101 LEU A O 1
ATOM 745 N N . CYS A 1 102 ? 1.252 -5.793 -3.588 1 98.5 102 CYS A N 1
ATOM 746 C CA . CYS A 1 102 ? 1.327 -6.336 -4.941 1 98.5 102 CYS A CA 1
ATOM 747 C C . CYS A 1 102 ? 1.641 -5.242 -5.953 1 98.5 102 CYS A C 1
ATOM 749 O O . CYS A 1 102 ? 0.988 -4.195 -5.965 1 98.5 102 CYS A O 1
ATOM 751 N N . LEU A 1 103 ? 2.574 -5.43 -6.766 1 98.75 103 LEU A N 1
ATOM 752 C CA . LEU A 1 103 ? 2.883 -4.602 -7.926 1 98.75 103 LEU A CA 1
ATOM 753 C C . LEU A 1 103 ? 2.613 -5.359 -9.219 1 98.75 103 LEU A C 1
ATOM 755 O O . LEU A 1 103 ? 2.873 -6.559 -9.305 1 98.75 103 LEU A O 1
ATOM 759 N N . SER A 1 104 ? 2.125 -4.672 -10.18 1 98.44 104 SER A N 1
ATOM 760 C CA . SER A 1 104 ? 1.905 -5.238 -11.508 1 98.44 104 SER A CA 1
ATOM 761 C C . SER A 1 104 ? 3.131 -5.055 -12.398 1 98.44 104 SER A C 1
ATOM 763 O O . SER A 1 104 ? 3.746 -3.988 -12.398 1 98.44 104 SER A O 1
ATOM 765 N N . LEU A 1 105 ? 3.49 -6.109 -13.078 1 97.94 105 LEU A N 1
ATOM 766 C CA . LEU A 1 105 ? 4.441 -6.047 -14.188 1 97.94 105 LEU A CA 1
ATOM 767 C C . LEU A 1 105 ? 3.725 -5.773 -15.508 1 97.94 105 LEU A C 1
ATOM 769 O O . LEU A 1 105 ? 2.502 -5.621 -15.531 1 97.94 105 LEU A O 1
ATOM 773 N N . ASP A 1 106 ? 4.488 -5.641 -16.547 1 95.56 106 ASP A N 1
ATOM 774 C CA . ASP A 1 106 ? 3.871 -5.484 -17.859 1 95.56 106 ASP A CA 1
ATOM 775 C C . ASP A 1 106 ? 2.932 -6.648 -18.172 1 95.56 106 ASP A C 1
ATOM 777 O O . ASP A 1 106 ? 3.219 -7.793 -17.812 1 95.56 106 ASP A O 1
ATOM 781 N N . ASP A 1 107 ? 1.858 -6.324 -18.859 1 95.94 107 ASP A N 1
ATOM 782 C CA . ASP A 1 107 ? 0.909 -7.363 -19.25 1 95.94 107 ASP A CA 1
ATOM 783 C C . ASP A 1 107 ? 1.564 -8.383 -20.172 1 95.94 107 ASP A C 1
ATOM 785 O O . ASP A 1 107 ? 2.365 -8.023 -21.047 1 95.94 107 ASP A O 1
ATOM 789 N N . GLY A 1 108 ? 1.261 -9.609 -19.969 1 96 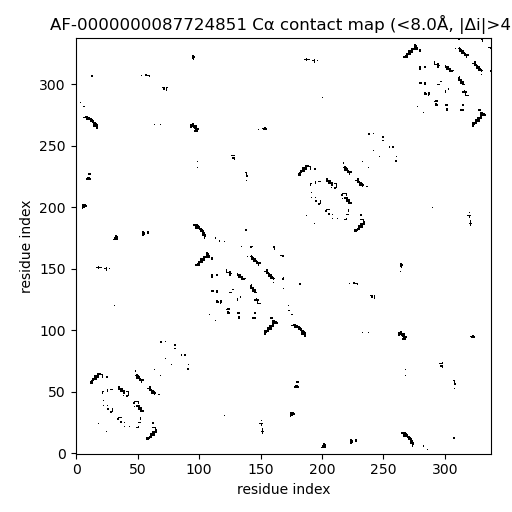108 GLY A N 1
ATOM 790 C CA . GLY A 1 108 ? 1.725 -10.68 -20.844 1 96 108 GLY A CA 1
ATOM 791 C C . GLY A 1 108 ? 3.121 -11.164 -20.5 1 96 108 GLY A C 1
ATOM 792 O O . GLY A 1 108 ? 3.754 -11.859 -21.297 1 96 108 GLY A O 1
ATOM 793 N N . ALA A 1 109 ? 3.666 -10.781 -19.406 1 95.94 109 ALA A N 1
ATOM 794 C CA . ALA A 1 109 ? 4.988 -11.25 -19 1 95.94 109 ALA A CA 1
ATOM 795 C C . ALA A 1 109 ? 5.004 -12.773 -18.828 1 95.94 109 ALA A C 1
ATOM 797 O O . ALA A 1 109 ? 4.012 -13.367 -18.406 1 95.94 109 ALA A O 1
ATOM 798 N N . ASP A 1 110 ? 6.105 -13.367 -19.203 1 96.38 110 ASP A N 1
ATOM 799 C CA . ASP A 1 110 ? 6.336 -14.773 -18.891 1 96.38 110 ASP A CA 1
ATOM 800 C C . ASP A 1 110 ? 6.691 -14.969 -17.422 1 96.38 110 ASP A C 1
ATOM 802 O O . ASP A 1 110 ? 7.855 -14.812 -17.031 1 96.38 110 ASP A O 1
ATOM 806 N N . MET A 1 111 ? 5.734 -15.453 -16.703 1 97.69 111 MET A N 1
ATOM 807 C CA . MET A 1 111 ? 5.906 -15.453 -15.258 1 97.69 111 MET A CA 1
ATOM 808 C C . MET A 1 111 ? 6.844 -16.578 -14.82 1 97.69 111 MET A C 1
ATOM 810 O O . MET A 1 111 ? 7.418 -16.516 -13.734 1 97.69 111 MET A O 1
ATOM 814 N N . ALA A 1 112 ? 6.98 -17.609 -15.531 1 97.38 112 ALA A N 1
ATOM 815 C CA . ALA A 1 112 ? 8.016 -18.594 -15.25 1 97.38 112 ALA A CA 1
ATOM 816 C C . ALA A 1 112 ? 9.406 -18 -15.398 1 97.38 112 ALA A C 1
ATOM 818 O O . ALA A 1 112 ? 10.297 -18.25 -14.578 1 97.38 112 ALA A O 1
ATOM 819 N N . ALA A 1 113 ? 9.562 -17.25 -16.422 1 97.19 113 ALA A N 1
ATOM 820 C CA . ALA A 1 113 ? 10.828 -16.547 -16.625 1 97.19 113 ALA A CA 1
ATOM 821 C C . ALA A 1 113 ? 11.086 -15.523 -15.539 1 97.19 113 ALA A C 1
ATOM 823 O O . ALA A 1 113 ? 12.219 -15.352 -15.086 1 97.19 113 ALA A O 1
ATOM 824 N N . VAL A 1 114 ? 10.023 -14.82 -15.195 1 97.62 114 VAL A N 1
ATOM 825 C CA . VAL A 1 114 ? 10.125 -13.852 -14.102 1 97.62 114 VAL A CA 1
ATOM 826 C C . VAL A 1 114 ? 10.594 -14.562 -12.828 1 97.62 114 VAL A C 1
ATOM 828 O O . VAL A 1 114 ? 11.516 -14.094 -12.156 1 97.62 114 VAL A O 1
ATOM 831 N N . ALA A 1 115 ? 10.008 -15.688 -12.539 1 97.69 115 ALA A N 1
ATOM 832 C CA . ALA A 1 115 ? 10.375 -16.469 -11.359 1 97.69 115 ALA A CA 1
ATOM 833 C C . ALA A 1 115 ? 11.844 -16.859 -11.398 1 97.69 115 ALA A C 1
ATOM 835 O O . ALA A 1 115 ? 12.555 -16.75 -10.398 1 97.69 115 ALA A O 1
ATOM 836 N N . ALA A 1 116 ? 12.258 -17.312 -12.5 1 97.12 116 ALA A N 1
ATOM 837 C CA . ALA A 1 116 ? 13.656 -17.719 -12.664 1 97.12 116 ALA A CA 1
ATOM 838 C C . ALA A 1 116 ? 14.602 -16.547 -12.469 1 97.12 116 ALA A C 1
ATOM 840 O O . ALA A 1 116 ? 15.633 -16.672 -11.797 1 97.12 116 ALA A O 1
ATOM 841 N N . ALA A 1 117 ? 14.234 -15.438 -13.047 1 96.62 117 ALA A N 1
ATOM 842 C CA . ALA A 1 117 ? 15.055 -14.234 -12.93 1 96.62 117 ALA A CA 1
ATOM 843 C C . ALA A 1 117 ? 15.164 -13.789 -11.469 1 96.62 117 ALA A C 1
ATOM 845 O O . ALA A 1 117 ? 16.234 -13.375 -11.023 1 96.62 117 ALA A O 1
ATOM 846 N N . LEU A 1 118 ? 14.062 -13.812 -10.812 1 97.31 118 LEU A N 1
ATOM 847 C CA . LEU A 1 118 ? 14.055 -13.453 -9.398 1 97.31 118 LEU A CA 1
ATOM 848 C C . LEU A 1 118 ? 14.969 -14.375 -8.594 1 97.31 118 LEU A C 1
ATOM 850 O O . LEU A 1 118 ? 15.727 -13.914 -7.738 1 97.31 118 LEU A O 1
ATOM 854 N N . SER A 1 119 ? 14.898 -15.617 -8.805 1 96.81 119 SER A N 1
ATOM 855 C CA . SER A 1 119 ? 15.758 -16.578 -8.125 1 96.81 119 SER A CA 1
ATOM 856 C C . SER A 1 119 ? 17.234 -16.281 -8.383 1 96.81 119 SER A C 1
ATOM 858 O O . SER A 1 119 ? 18.047 -16.281 -7.445 1 96.81 119 SER A O 1
ATOM 860 N N . GLU A 1 120 ? 17.547 -16.016 -9.562 1 95.94 120 GLU A N 1
ATOM 861 C CA . GLU A 1 120 ? 18.922 -15.719 -9.945 1 95.94 120 GLU A CA 1
ATOM 862 C C . GLU A 1 120 ? 19.422 -14.438 -9.273 1 95.94 120 GLU A C 1
ATOM 864 O O . GLU A 1 120 ? 20.609 -14.312 -8.961 1 95.94 120 GLU A O 1
ATOM 869 N N . ALA A 1 121 ? 18.5 -13.602 -9.109 1 95.38 121 ALA A N 1
ATOM 870 C CA . ALA A 1 121 ? 18.844 -12.305 -8.523 1 95.38 121 ALA A CA 1
ATOM 871 C C . ALA A 1 121 ? 18.875 -12.391 -7 1 95.38 121 ALA A C 1
ATOM 873 O O . ALA A 1 121 ? 19.125 -11.391 -6.324 1 95.38 121 ALA A O 1
ATOM 874 N N . GLY A 1 122 ? 18.531 -13.492 -6.422 1 95.12 122 GLY A N 1
ATOM 875 C CA . GLY A 1 122 ? 18.656 -13.688 -4.988 1 95.12 122 GLY A CA 1
ATOM 876 C C . GLY A 1 122 ? 17.344 -13.492 -4.242 1 95.12 122 GLY A C 1
ATOM 877 O O . GLY A 1 122 ? 17.344 -13.289 -3.025 1 95.12 122 GLY A O 1
ATOM 878 N N . ALA A 1 123 ? 16.312 -13.453 -4.906 1 96.62 123 ALA A N 1
ATOM 879 C CA . ALA A 1 123 ? 14.977 -13.367 -4.32 1 96.62 123 ALA A CA 1
ATOM 880 C C . ALA A 1 123 ? 14.094 -14.508 -4.812 1 96.62 123 ALA A C 1
ATOM 882 O O . ALA A 1 123 ? 13.117 -14.281 -5.531 1 96.62 123 ALA A O 1
ATOM 883 N N . PRO A 1 124 ? 14.367 -15.68 -4.395 1 97.19 124 PRO A N 1
ATOM 884 C CA . PRO A 1 124 ? 13.578 -16.812 -4.895 1 97.19 124 PRO A CA 1
ATOM 885 C C . PRO A 1 124 ? 12.102 -16.703 -4.531 1 97.19 124 PRO A C 1
ATOM 887 O O . PRO A 1 124 ? 11.758 -16.281 -3.426 1 97.19 124 PRO A O 1
ATOM 890 N N . PRO A 1 125 ? 11.258 -17.141 -5.469 1 97.44 125 PRO A N 1
ATOM 891 C CA . PRO A 1 125 ? 9.82 -17.109 -5.191 1 97.44 125 PRO A CA 1
ATOM 892 C C . PRO A 1 125 ? 9.422 -18 -4.016 1 97.44 125 PRO A C 1
ATOM 894 O O . PRO A 1 125 ? 9.992 -19.078 -3.842 1 97.44 125 PRO A O 1
ATOM 897 N N . LEU A 1 126 ? 8.508 -17.547 -3.283 1 95.12 126 LEU A N 1
ATOM 898 C CA . LEU A 1 126 ? 7.93 -18.328 -2.195 1 95.12 126 LEU A CA 1
ATOM 899 C C . LEU A 1 126 ? 6.98 -19.391 -2.732 1 95.12 126 LEU A C 1
ATOM 901 O O . LEU A 1 126 ? 6.219 -19.141 -3.668 1 95.12 126 LEU A O 1
ATOM 905 N N . GLN A 1 127 ? 7.059 -20.5 -2.158 1 94.25 127 GLN A N 1
ATOM 906 C CA . GLN A 1 127 ? 6.117 -21.562 -2.502 1 94.25 127 GLN A CA 1
ATOM 907 C C . GLN A 1 127 ? 4.738 -21.297 -1.9 1 94.25 127 GLN A C 1
ATOM 909 O O . GLN A 1 127 ? 4.621 -21.031 -0.703 1 94.25 127 GLN A O 1
ATOM 914 N N . GLN A 1 128 ? 3.727 -21.312 -2.762 1 92.06 128 GLN A N 1
ATOM 915 C CA . GLN A 1 128 ? 2.336 -21.266 -2.326 1 92.06 128 GLN A CA 1
ATOM 916 C C . GLN A 1 128 ? 1.7 -22.656 -2.33 1 92.06 128 GLN A C 1
ATOM 918 O O . GLN A 1 128 ? 2.309 -23.609 -2.795 1 92.06 128 GLN A O 1
ATOM 923 N N . PHE A 1 129 ? 0.514 -22.703 -1.752 1 87 129 PHE A N 1
ATOM 924 C CA . PHE A 1 129 ? -0.15 -24 -1.647 1 87 129 PHE A CA 1
ATOM 925 C C . PHE A 1 129 ? -0.392 -24.594 -3.029 1 87 129 PHE A C 1
ATOM 927 O O . PHE A 1 129 ? -0.459 -25.828 -3.18 1 87 129 PHE A O 1
ATOM 934 N N . ASP A 1 130 ? -0.462 -23.781 -4.02 1 92.44 130 ASP A N 1
ATOM 935 C CA . ASP A 1 130 ? -0.798 -24.266 -5.359 1 92.44 130 ASP A CA 1
ATOM 936 C C . ASP A 1 130 ? 0.333 -23.984 -6.344 1 92.44 130 ASP A C 1
ATOM 938 O O . ASP A 1 130 ? 0.119 -23.984 -7.559 1 92.44 130 ASP A O 1
ATOM 942 N N . GLY A 1 131 ? 1.555 -23.672 -5.871 1 93.81 131 GLY A N 1
ATOM 943 C CA . GLY A 1 131 ? 2.713 -23.547 -6.742 1 93.81 131 GLY A CA 1
ATOM 944 C C . GLY A 1 131 ? 3.52 -22.297 -6.48 1 93.81 131 GLY A C 1
ATOM 945 O O . GLY A 1 131 ? 3.281 -21.578 -5.5 1 93.81 131 GLY A O 1
ATOM 946 N N . THR A 1 132 ? 4.449 -22.062 -7.43 1 96.31 132 THR A N 1
ATOM 947 C CA . THR A 1 132 ? 5.305 -20.891 -7.316 1 96.31 132 THR A CA 1
ATOM 948 C C . THR A 1 132 ? 4.789 -19.75 -8.203 1 96.31 132 THR A C 1
ATOM 950 O O . THR A 1 132 ? 4.938 -18.578 -7.863 1 96.31 132 THR A O 1
ATOM 953 N N . VAL A 1 133 ? 4.285 -20.156 -9.352 1 97.88 133 VAL A N 1
ATOM 954 C CA . VAL A 1 133 ? 3.508 -19.266 -10.203 1 97.88 133 VAL A CA 1
ATOM 955 C C . VAL A 1 133 ? 2.023 -19.609 -10.086 1 97.88 133 VAL A C 1
ATOM 957 O O . VAL A 1 133 ? 1.605 -20.719 -10.445 1 97.88 133 VAL A O 1
ATOM 960 N N . VAL A 1 134 ? 1.275 -18.703 -9.594 1 97.5 134 VAL A N 1
ATOM 961 C CA . VAL A 1 134 ? -0.08 -19.047 -9.188 1 97.5 134 VAL A CA 1
ATOM 962 C C . VAL A 1 134 ? -1.067 -18.016 -9.727 1 97.5 134 VAL A C 1
ATOM 964 O O . VAL A 1 134 ? -0.699 -16.859 -9.977 1 97.5 134 VAL A O 1
ATOM 967 N N . ARG A 1 135 ? -2.305 -18.375 -9.945 1 97.12 135 ARG A N 1
ATOM 968 C CA . ARG A 1 135 ? -3.359 -17.469 -10.383 1 97.12 135 ARG A CA 1
ATOM 969 C C . ARG A 1 135 ? -4.074 -16.844 -9.195 1 97.12 135 ARG A C 1
ATOM 971 O O . ARG A 1 135 ? -4.492 -17.547 -8.273 1 97.12 135 ARG A O 1
ATOM 978 N N . ARG A 1 136 ? -4.137 -15.594 -9.141 1 96.38 136 ARG A N 1
ATOM 979 C CA . ARG A 1 136 ? -4.793 -14.836 -8.078 1 9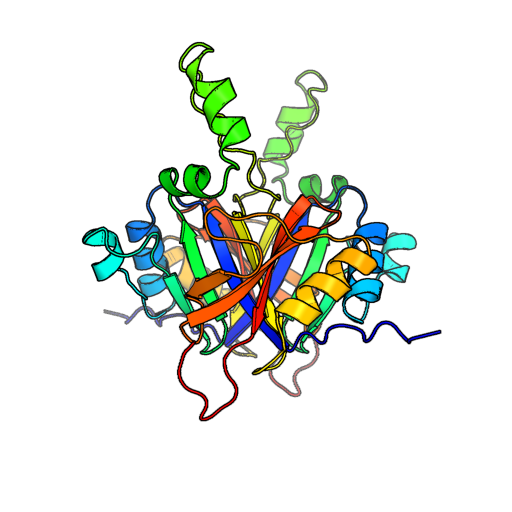6.38 136 ARG A CA 1
ATOM 980 C C . ARG A 1 136 ? -5.645 -13.711 -8.656 1 96.38 136 ARG A C 1
ATOM 982 O O . ARG A 1 136 ? -5.391 -13.242 -9.773 1 96.38 136 ARG A O 1
ATOM 989 N N . PHE A 1 137 ? -6.652 -13.242 -7.875 1 96.19 137 PHE A N 1
ATOM 990 C CA . PHE A 1 137 ? -7.477 -12.086 -8.211 1 96.19 137 PHE A CA 1
ATOM 991 C C . PHE A 1 137 ? -6.797 -10.797 -7.773 1 96.19 137 PHE A C 1
ATOM 993 O O . PHE A 1 137 ? -6.211 -10.727 -6.691 1 96.19 137 PHE A O 1
ATOM 1000 N N . GLY A 1 138 ? -6.879 -9.719 -8.586 1 97.5 138 GLY A N 1
ATOM 1001 C CA . GLY A 1 138 ? -6.379 -8.391 -8.281 1 97.5 138 GLY A CA 1
ATOM 1002 C C . GLY A 1 138 ? -7.223 -7.277 -8.875 1 97.5 138 GLY A C 1
ATOM 1003 O O . GLY A 1 138 ? -8.414 -7.465 -9.125 1 97.5 138 GLY A O 1
ATOM 1004 N N . ALA A 1 139 ? -6.664 -6.176 -9.055 1 98.38 139 ALA A N 1
ATOM 1005 C CA . ALA A 1 139 ? -7.375 -4.953 -9.414 1 98.38 139 ALA A CA 1
ATOM 1006 C C . ALA A 1 139 ? -8.047 -5.098 -10.781 1 98.38 139 ALA A C 1
ATOM 1008 O O . ALA A 1 139 ? -9.133 -4.559 -11.008 1 98.38 139 ALA A O 1
ATOM 1009 N N . ARG A 1 140 ? -7.41 -5.828 -11.664 1 97.56 140 ARG A N 1
ATOM 1010 C CA . ARG A 1 140 ? -7.922 -5.926 -13.023 1 97.56 140 ARG A CA 1
ATOM 1011 C C . ARG A 1 140 ? -8.391 -7.344 -13.328 1 97.56 140 ARG A C 1
ATOM 1013 O O . ARG A 1 140 ? -8.445 -7.75 -14.492 1 97.56 140 ARG A O 1
ATOM 1020 N N . GLY A 1 141 ? -8.641 -8.125 -12.25 1 96.44 141 GLY A N 1
ATOM 1021 C CA . GLY A 1 141 ? -9.117 -9.484 -12.43 1 96.44 141 GLY A CA 1
ATOM 1022 C C . GLY A 1 141 ? -8.055 -10.531 -12.172 1 96.44 141 GLY A C 1
ATOM 1023 O O . GLY A 1 141 ? -7.152 -10.32 -11.359 1 96.44 141 GLY A O 1
ATOM 1024 N N . GLY A 1 142 ? -8.219 -11.68 -12.75 1 96.69 142 GLY A N 1
ATOM 1025 C CA . GLY A 1 142 ? -7.289 -12.781 -12.578 1 96.69 142 GLY A CA 1
ATOM 1026 C C . GLY A 1 142 ? -5.984 -12.594 -13.328 1 96.69 142 GLY A C 1
ATOM 1027 O O . GLY A 1 142 ? -5.984 -12.102 -14.461 1 96.69 142 GLY A O 1
ATOM 1028 N N . ALA A 1 143 ? -4.922 -13.016 -12.719 1 97.88 143 ALA A N 1
ATOM 1029 C CA . ALA A 1 143 ? -3.592 -12.945 -13.32 1 97.88 143 ALA A CA 1
ATOM 1030 C C . ALA A 1 143 ? -2.639 -13.938 -12.664 1 97.88 143 ALA A C 1
ATOM 1032 O O . ALA A 1 143 ? -2.979 -14.562 -11.648 1 97.88 143 ALA A O 1
ATOM 1033 N N . LEU A 1 144 ? -1.521 -14.07 -13.266 1 98.25 144 LEU A N 1
ATOM 1034 C CA . LEU A 1 144 ? -0.484 -14.898 -12.664 1 98.25 144 LEU A CA 1
ATOM 1035 C C . LEU A 1 144 ? 0.401 -14.078 -11.727 1 98.25 144 LEU A C 1
ATOM 1037 O O . LEU A 1 144 ? 0.738 -12.938 -12.039 1 98.25 144 LEU A O 1
ATOM 1041 N N . SER A 1 145 ? 0.758 -14.734 -10.664 1 98.31 145 SER A N 1
ATOM 1042 C CA . SER A 1 145 ? 1.506 -14.039 -9.625 1 98.31 145 SER A CA 1
ATOM 1043 C C . SER A 1 145 ? 2.67 -14.883 -9.117 1 98.31 145 SER A C 1
ATOM 1045 O O . SER A 1 145 ? 2.613 -16.109 -9.156 1 98.31 145 SER A O 1
ATOM 1047 N N . VAL A 1 146 ? 3.699 -14.266 -8.68 1 98.19 146 VAL A N 1
ATOM 1048 C CA . VAL A 1 146 ? 4.773 -14.828 -7.867 1 98.19 146 VAL A CA 1
ATOM 1049 C C . VAL A 1 146 ? 4.961 -13.977 -6.613 1 98.19 146 VAL A C 1
ATOM 1051 O O . VAL A 1 146 ? 4.711 -12.773 -6.625 1 98.19 146 VAL A O 1
ATOM 1054 N N . TYR A 1 147 ? 5.359 -14.617 -5.535 1 97.31 147 TYR A N 1
ATOM 1055 C CA . TYR A 1 147 ? 5.594 -13.938 -4.262 1 97.31 147 TYR A CA 1
ATOM 1056 C C . TYR A 1 147 ? 7.059 -14.039 -3.854 1 97.31 147 TYR A C 1
ATOM 1058 O O . TYR A 1 147 ? 7.68 -15.094 -3.99 1 97.31 147 TYR A O 1
ATOM 1066 N N . VAL A 1 148 ? 7.598 -12.969 -3.361 1 96.69 148 VAL A N 1
ATOM 1067 C CA . VAL A 1 148 ? 8.945 -12.969 -2.809 1 96.69 148 VAL A CA 1
ATOM 1068 C C . VAL A 1 148 ? 8.961 -12.203 -1.487 1 96.69 148 VAL A C 1
ATOM 1070 O O . VAL A 1 148 ? 7.992 -11.516 -1.147 1 96.69 148 VAL A O 1
ATOM 1073 N N . ARG A 1 149 ? 10.031 -12.305 -0.753 1 95.5 149 ARG A N 1
ATOM 1074 C CA . ARG A 1 149 ? 10.25 -11.523 0.459 1 95.5 149 ARG A CA 1
ATOM 1075 C C . ARG A 1 149 ? 11.211 -10.367 0.199 1 95.5 149 ARG A C 1
ATOM 1077 O O . ARG A 1 149 ? 12.25 -10.547 -0.443 1 95.5 149 ARG A O 1
ATOM 1084 N N . THR A 1 150 ? 10.859 -9.219 0.662 1 96 150 THR A N 1
ATOM 1085 C CA . THR A 1 150 ? 11.734 -8.062 0.531 1 96 150 THR A CA 1
ATOM 1086 C C . THR A 1 150 ? 12.688 -7.965 1.719 1 96 150 THR A C 1
ATOM 1088 O O . THR A 1 150 ? 12.523 -8.672 2.713 1 96 150 THR A O 1
ATOM 1091 N N . PRO A 1 151 ? 13.68 -7.078 1.667 1 94.5 151 PRO A N 1
ATOM 1092 C CA . PRO A 1 151 ? 14.648 -6.969 2.76 1 94.5 151 PRO A CA 1
ATOM 1093 C C . PRO A 1 151 ? 14.008 -6.52 4.07 1 94.5 151 PRO A C 1
ATOM 1095 O O . PRO A 1 151 ? 14.523 -6.832 5.148 1 94.5 151 PRO A O 1
ATOM 1098 N N . GLU A 1 152 ? 12.945 -5.785 3.959 1 90.38 152 GLU A N 1
ATOM 1099 C CA . GLU A 1 152 ? 12.297 -5.289 5.172 1 90.38 152 GLU A CA 1
ATOM 1100 C C . GLU A 1 152 ? 11.227 -6.262 5.66 1 90.38 152 GLU A C 1
ATOM 1102 O O . GLU A 1 152 ? 10.523 -5.977 6.629 1 90.38 152 GLU A O 1
ATOM 1107 N N . GLY A 1 153 ? 11.109 -7.371 4.98 1 90.44 153 GLY A N 1
ATOM 1108 C CA . GLY A 1 153 ? 10.273 -8.438 5.504 1 90.44 153 GLY A CA 1
ATOM 1109 C C . GLY A 1 153 ? 8.852 -8.406 4.969 1 90.44 153 GLY A C 1
ATOM 1110 O O . GLY A 1 153 ? 7.988 -9.141 5.449 1 90.44 153 GLY A O 1
ATOM 1111 N N . VAL A 1 154 ? 8.625 -7.645 4.035 1 91.94 154 VAL A N 1
ATOM 1112 C CA . VAL A 1 154 ? 7.312 -7.566 3.404 1 91.94 154 VAL A CA 1
ATOM 1113 C C . VAL A 1 154 ? 7.176 -8.656 2.348 1 91.94 154 VAL A C 1
ATOM 1115 O O . VAL A 1 154 ? 8.109 -8.906 1.581 1 91.94 154 VAL A O 1
ATOM 1118 N N . THR A 1 155 ? 6.031 -9.383 2.389 1 94.12 155 THR A N 1
ATOM 1119 C CA . THR A 1 155 ? 5.707 -10.227 1.249 1 94.12 155 THR A CA 1
ATOM 1120 C C . THR A 1 155 ? 5.309 -9.391 0.042 1 94.12 155 THR A C 1
ATOM 1122 O O . THR A 1 155 ? 4.379 -8.586 0.12 1 94.12 155 THR A O 1
ATOM 1125 N N . LEU A 1 156 ? 6.031 -9.531 -0.993 1 97 156 LEU A N 1
ATOM 1126 C CA . LEU A 1 156 ? 5.785 -8.812 -2.24 1 97 156 LEU A CA 1
ATOM 1127 C C . LEU A 1 156 ? 5.223 -9.75 -3.303 1 97 156 LEU A C 1
ATOM 1129 O O . LEU A 1 156 ? 5.84 -10.773 -3.627 1 97 156 LEU A O 1
ATOM 1133 N N . GLU A 1 157 ? 4.082 -9.445 -3.723 1 98.31 157 GLU A N 1
ATOM 1134 C CA . GLU A 1 157 ? 3.473 -10.117 -4.863 1 98.31 157 GLU A CA 1
ATOM 1135 C C . GLU A 1 157 ? 3.754 -9.367 -6.164 1 98.31 157 GLU A C 1
ATOM 1137 O O . GLU A 1 157 ? 3.549 -8.156 -6.246 1 98.31 157 GLU A O 1
ATOM 1142 N N . LEU A 1 158 ? 4.289 -10.031 -7.133 1 98.56 158 LEU A N 1
ATOM 1143 C CA . LEU A 1 158 ? 4.422 -9.531 -8.5 1 98.56 158 LEU A CA 1
ATOM 1144 C C . LEU A 1 158 ? 3.48 -10.273 -9.438 1 98.56 158 LEU A C 1
ATOM 1146 O O . LEU A 1 158 ? 3.443 -11.508 -9.445 1 98.56 158 LEU A O 1
ATOM 1150 N N . ARG A 1 159 ? 2.752 -9.523 -10.219 1 98.44 159 ARG A N 1
ATOM 1151 C CA . ARG A 1 159 ? 1.771 -10.188 -11.078 1 98.44 159 ARG A CA 1
ATOM 1152 C C . ARG A 1 159 ? 1.819 -9.633 -12.492 1 98.44 159 ARG A C 1
ATOM 1154 O O . ARG A 1 159 ? 2.316 -8.523 -12.719 1 98.44 159 ARG A O 1
ATOM 1161 N N . SER A 1 160 ? 1.312 -10.336 -13.43 1 98.25 160 SER A N 1
ATOM 1162 C CA . SER A 1 160 ? 1.139 -9.914 -14.82 1 98.25 160 SER A CA 1
ATOM 1163 C C . SER A 1 160 ? -0.212 -10.359 -15.367 1 98.25 160 SER A C 1
ATOM 1165 O O . SER A 1 160 ? -0.569 -11.531 -15.273 1 98.25 160 SER A O 1
ATOM 1167 N N . TYR A 1 161 ? -0.925 -9.406 -15.82 1 97.75 161 TYR A N 1
ATOM 1168 C CA . TYR A 1 161 ? -2.199 -9.688 -16.469 1 97.75 161 TYR A CA 1
ATOM 1169 C C . TYR A 1 161 ? -1.988 -10.18 -17.891 1 97.75 161 TYR A C 1
ATOM 1171 O O . TYR A 1 161 ? -0.959 -9.898 -18.516 1 97.75 161 TYR A O 1
ATOM 1179 N N . PRO A 1 162 ? -2.979 -10.922 -18.359 1 95.19 162 PRO A N 1
ATOM 1180 C CA . PRO A 1 162 ? -2.855 -11.359 -19.75 1 95.19 162 PRO A CA 1
ATOM 1181 C C . PRO A 1 162 ? -2.793 -10.188 -20.719 1 95.19 162 PRO A C 1
ATOM 1183 O O . PRO A 1 162 ? -3.377 -9.133 -20.469 1 95.19 162 PRO A O 1
ATOM 1186 N N . ALA A 1 163 ? -2.039 -10.367 -21.719 1 88.88 163 ALA A N 1
ATOM 1187 C CA . ALA A 1 163 ? -1.961 -9.344 -22.75 1 88.88 163 ALA A CA 1
ATOM 1188 C C . ALA A 1 163 ? -3.336 -9.07 -23.359 1 88.88 163 ALA A C 1
ATOM 1190 O O . ALA A 1 163 ? -4.211 -9.938 -23.344 1 88.88 163 ALA A O 1
ATOM 1191 N N . ASP A 1 164 ? -3.57 -7.77 -23.547 1 74.94 164 ASP A N 1
ATOM 1192 C CA . ASP A 1 164 ? -4.836 -7.398 -24.156 1 74.94 164 ASP A CA 1
ATOM 1193 C C . ASP A 1 164 ? -5.242 -8.406 -25.234 1 74.94 164 ASP A C 1
ATOM 1195 O O . ASP A 1 164 ? -4.422 -8.797 -26.062 1 74.94 164 ASP A O 1
ATOM 1199 N N . GLY A 1 165 ? -6.492 -8.805 -25.141 1 61.25 165 GLY A N 1
ATOM 1200 C CA . GLY A 1 165 ? -7.02 -9.75 -26.109 1 61.25 165 GLY A CA 1
ATOM 1201 C C . GLY A 1 165 ? -6.719 -11.195 -25.766 1 61.25 165 GLY A C 1
ATOM 1202 O O . GLY A 1 165 ? -7.188 -12.109 -26.438 1 61.25 165 GLY A O 1
ATOM 1203 N N . ALA A 1 166 ? -5.844 -11.336 -24.797 1 58.66 166 ALA A N 1
ATOM 1204 C CA . ALA A 1 166 ? -5.543 -12.703 -24.391 1 58.66 166 ALA A CA 1
ATOM 1205 C C . ALA A 1 166 ? -6.582 -13.227 -23.406 1 58.66 166 ALA A C 1
ATOM 1207 O O . ALA A 1 166 ? -7.164 -12.461 -22.641 1 58.66 166 ALA A O 1
ATOM 1208 N N . PRO A 1 167 ? -6.969 -14.422 -23.547 1 53.94 167 PRO A N 1
ATOM 1209 C CA . PRO A 1 167 ? -7.941 -14.984 -22.609 1 53.94 167 PRO A CA 1
ATOM 1210 C C . PRO A 1 167 ? -7.516 -14.812 -21.156 1 53.94 167 PRO A C 1
ATOM 1212 O O . PRO A 1 167 ? -6.32 -14.758 -20.859 1 53.94 167 PRO A O 1
ATOM 1215 N N . PRO A 1 168 ? -8.523 -14.367 -20.359 1 49.09 168 PRO A N 1
ATOM 1216 C CA . PRO A 1 168 ? -8.18 -14.25 -18.938 1 49.09 168 PRO A CA 1
ATOM 1217 C C . PRO A 1 168 ? -7.453 -15.477 -18.406 1 49.09 168 PRO A C 1
ATOM 1219 O O . PRO A 1 168 ? -7.719 -16.594 -18.844 1 49.09 168 PRO A O 1
ATOM 1222 N N . ALA A 1 169 ? -6.367 -15.352 -17.844 1 46.97 169 ALA A N 1
ATOM 1223 C CA . ALA A 1 169 ? -5.613 -16.5 -17.344 1 46.97 169 ALA A CA 1
ATOM 1224 C C . ALA A 1 169 ? -6.473 -17.359 -16.422 1 46.97 169 ALA A C 1
ATOM 1226 O O . ALA A 1 169 ? -7.375 -16.844 -15.75 1 46.97 169 ALA A O 1
ATOM 1227 N N . MET B 1 1 ? 27.938 -11.344 -20.047 1 31.12 1 MET B N 1
ATOM 1228 C CA . MET B 1 1 ? 27.312 -10.898 -18.797 1 31.12 1 MET B CA 1
ATOM 1229 C C . MET B 1 1 ? 25.812 -10.695 -19 1 31.12 1 MET B C 1
ATOM 1231 O O . MET B 1 1 ? 25.391 -9.812 -19.734 1 31.12 1 MET B O 1
ATOM 1235 N N . GLN B 1 2 ? 25 -11.656 -19.156 1 36.62 2 GLN B N 1
ATOM 1236 C CA . GLN B 1 2 ? 23.578 -11.531 -19.453 1 36.62 2 GLN B CA 1
ATOM 1237 C C . GLN B 1 2 ? 22.922 -10.445 -18.594 1 36.62 2 GLN B C 1
ATOM 1239 O O . GLN B 1 2 ? 23.031 -10.484 -17.375 1 36.62 2 GLN B O 1
ATOM 1244 N N . THR B 1 3 ? 22.922 -9.258 -18.969 1 43.06 3 THR B N 1
ATOM 1245 C CA . THR B 1 3 ? 22.297 -8.125 -18.281 1 43.06 3 THR B CA 1
ATOM 1246 C C . THR B 1 3 ? 20.969 -8.539 -17.641 1 43.06 3 THR B C 1
ATOM 1248 O O . THR B 1 3 ? 20.062 -8.992 -18.344 1 43.06 3 THR B O 1
ATOM 1251 N N . ALA B 1 4 ? 21.125 -9.25 -16.578 1 50.56 4 ALA B N 1
ATOM 1252 C CA . ALA B 1 4 ? 19.906 -9.625 -15.867 1 50.56 4 ALA B CA 1
ATOM 1253 C C . ALA B 1 4 ? 18.797 -8.609 -16.094 1 50.56 4 ALA B C 1
ATOM 1255 O O . ALA B 1 4 ? 19 -7.406 -15.891 1 50.56 4 ALA B O 1
ATOM 1256 N N . LYS B 1 5 ? 18.031 -8.867 -17.141 1 60.53 5 LYS B N 1
ATOM 1257 C CA . LYS B 1 5 ? 16.922 -7.996 -17.547 1 60.53 5 LYS B CA 1
ATOM 1258 C C . LYS B 1 5 ? 16.109 -7.551 -16.328 1 60.53 5 LYS B C 1
ATOM 1260 O O . LYS B 1 5 ? 15.688 -8.383 -15.523 1 60.53 5 LYS B O 1
ATOM 1265 N N . CYS B 1 6 ? 16.328 -6.27 -15.922 1 69.88 6 CYS B N 1
ATOM 1266 C CA . CYS B 1 6 ? 15.547 -5.648 -14.859 1 69.88 6 CYS B CA 1
ATOM 1267 C C . CYS B 1 6 ? 14.055 -5.793 -15.125 1 69.88 6 CYS B C 1
ATOM 1269 O O . CYS B 1 6 ? 13.586 -5.531 -16.234 1 69.88 6 CYS B O 1
ATOM 1271 N N . LEU B 1 7 ? 13.367 -6.512 -14.195 1 88.88 7 LEU B N 1
ATOM 1272 C CA . LEU B 1 7 ? 11.914 -6.641 -14.281 1 88.88 7 LEU B CA 1
ATOM 1273 C C . LEU B 1 7 ? 11.242 -5.27 -14.227 1 88.88 7 LEU B C 1
ATOM 1275 O O . LEU B 1 7 ? 11.609 -4.426 -13.406 1 88.88 7 LEU B O 1
ATOM 1279 N N . ARG B 1 8 ? 10.453 -4.969 -15.172 1 91.5 8 ARG B N 1
ATOM 1280 C CA . ARG B 1 8 ? 9.805 -3.664 -15.234 1 91.5 8 ARG B CA 1
ATOM 1281 C C . ARG B 1 8 ? 8.469 -3.678 -14.5 1 91.5 8 ARG B C 1
ATOM 1283 O O . ARG B 1 8 ? 7.586 -4.477 -14.82 1 91.5 8 ARG B O 1
ATOM 1290 N N . VAL B 1 9 ? 8.391 -2.768 -13.609 1 97.38 9 VAL B N 1
ATOM 1291 C CA . VAL B 1 9 ? 7.168 -2.613 -12.828 1 97.38 9 VAL B CA 1
ATOM 1292 C C . VAL B 1 9 ? 6.266 -1.571 -13.477 1 97.38 9 VAL B C 1
ATOM 1294 O O . VAL B 1 9 ? 6.715 -0.471 -13.812 1 97.38 9 VAL B O 1
ATOM 1297 N N . ALA B 1 10 ? 4.988 -1.917 -13.695 1 97.5 10 ALA B N 1
ATOM 1298 C CA . ALA B 1 10 ? 4.023 -1.015 -14.32 1 97.5 10 ALA B CA 1
ATOM 1299 C C . ALA B 1 10 ? 3.369 -0.111 -13.273 1 97.5 10 ALA B C 1
ATOM 1301 O O . ALA B 1 10 ? 3.031 1.039 -13.562 1 97.5 10 ALA B O 1
ATOM 1302 N N . GLY B 1 11 ? 3.088 -0.584 -12.078 1 98.44 11 GLY B N 1
ATOM 1303 C CA . GLY B 1 11 ? 2.449 0.189 -11.023 1 98.44 11 GLY B CA 1
ATOM 1304 C C . GLY B 1 11 ? 1.895 -0.67 -9.906 1 98.44 11 GLY B C 1
ATOM 1305 O O . GLY B 1 11 ? 2.047 -1.894 -9.922 1 98.44 11 GLY B O 1
ATOM 1306 N N . PRO B 1 12 ? 1.347 -0.048 -8.883 1 98.75 12 PRO B N 1
ATOM 1307 C CA . PRO B 1 12 ? 0.715 -0.822 -7.809 1 98.75 12 PRO B CA 1
ATOM 1308 C C . PRO B 1 12 ? -0.574 -1.506 -8.258 1 98.75 12 PRO B C 1
ATOM 1310 O O . PRO B 1 12 ? -1.316 -0.958 -9.078 1 98.75 12 PRO B O 1
ATOM 1313 N N . ASP B 1 13 ? -0.83 -2.693 -7.777 1 98.75 13 ASP B N 1
ATOM 1314 C CA . ASP B 1 13 ? -2.07 -3.406 -8.062 1 98.75 13 ASP B CA 1
ATOM 1315 C C . ASP B 1 13 ? -2.986 -3.428 -6.84 1 98.75 13 ASP B C 1
ATOM 1317 O O . ASP B 1 13 ? -4.184 -3.145 -6.949 1 98.75 13 ASP B O 1
ATOM 1321 N N . HIS B 1 14 ? -2.424 -3.885 -5.727 1 98.75 14 HIS B N 1
ATOM 1322 C CA . HIS B 1 14 ? -3.229 -3.863 -4.512 1 98.75 14 HIS B CA 1
ATOM 1323 C C . HIS B 1 14 ? -2.35 -3.955 -3.268 1 98.75 14 HIS B C 1
ATOM 1325 O O . HIS B 1 14 ? -1.16 -4.266 -3.365 1 98.75 14 HIS B O 1
ATOM 1331 N N . ILE B 1 15 ? -2.887 -3.631 -2.195 1 97.62 15 ILE B N 1
ATOM 1332 C CA . ILE B 1 15 ? -2.373 -3.955 -0.87 1 97.62 15 ILE B CA 1
ATOM 1333 C C . ILE B 1 15 ? -3.395 -4.805 -0.115 1 97.62 15 ILE B C 1
ATOM 1335 O O . ILE B 1 15 ? -4.602 -4.629 -0.283 1 97.62 15 ILE B O 1
ATOM 1339 N N . VAL B 1 16 ? -2.922 -5.723 0.633 1 96.06 16 VAL B N 1
ATOM 1340 C CA . VAL B 1 16 ? -3.785 -6.512 1.504 1 96.06 16 VAL B CA 1
ATOM 1341 C C . VAL B 1 16 ? -3.512 -6.156 2.963 1 96.06 16 VAL B C 1
ATOM 1343 O O . VAL B 1 16 ? -2.387 -6.305 3.445 1 96.06 16 VAL B O 1
ATOM 1346 N N . VAL B 1 17 ? -4.5 -5.707 3.611 1 94.19 17 VAL B N 1
ATOM 1347 C CA . VAL B 1 17 ? -4.387 -5.359 5.023 1 94.19 17 VAL B CA 1
ATOM 1348 C C . VAL B 1 17 ? -5.242 -6.309 5.859 1 94.19 17 VAL B C 1
ATOM 1350 O O . VAL B 1 17 ? -6.324 -6.715 5.438 1 94.19 17 VAL B O 1
ATOM 1353 N N . ARG B 1 18 ? -4.723 -6.605 7.023 1 91.38 18 ARG B N 1
ATOM 1354 C CA . ARG B 1 18 ? -5.484 -7.441 7.941 1 91.38 18 ARG B CA 1
ATOM 1355 C C . ARG B 1 18 ? -6.625 -6.656 8.578 1 91.38 18 ARG B C 1
ATOM 1357 O O . ARG B 1 18 ? -6.457 -5.492 8.945 1 91.38 18 ARG B O 1
ATOM 1364 N N . SER B 1 19 ? -7.707 -7.328 8.633 1 94.12 19 SER B N 1
ATOM 1365 C CA . SER B 1 19 ? -8.898 -6.699 9.203 1 94.12 19 SER B CA 1
ATOM 1366 C C . SER B 1 19 ? -9.641 -7.656 10.125 1 94.12 19 SER B C 1
ATOM 1368 O O . SER B 1 19 ? -9.914 -8.797 9.742 1 94.12 19 SER B O 1
ATOM 1370 N N . PRO B 1 20 ? -9.969 -7.211 11.359 1 91.5 20 PRO B N 1
ATOM 1371 C CA . PRO B 1 20 ? -10.789 -8.055 12.227 1 91.5 20 PRO B CA 1
ATOM 1372 C C . PRO B 1 20 ? -12.203 -8.258 11.68 1 91.5 20 PRO B C 1
ATOM 1374 O O . PRO B 1 20 ? -12.891 -9.211 12.07 1 91.5 20 PRO B O 1
ATOM 1377 N N . ASP B 1 21 ? -12.688 -7.395 10.898 1 95.44 21 ASP B N 1
ATOM 1378 C CA . ASP B 1 21 ? -14.008 -7.465 10.281 1 95.44 21 ASP B CA 1
ATOM 1379 C C . ASP B 1 21 ? -13.969 -6.914 8.859 1 95.44 21 ASP B C 1
ATOM 1381 O O . ASP B 1 21 ? -14.312 -5.754 8.625 1 95.44 21 ASP B O 1
ATOM 1385 N N . PRO B 1 22 ? -13.695 -7.77 7.918 1 97.06 22 PRO B N 1
ATOM 1386 C CA . PRO B 1 22 ? -13.508 -7.34 6.531 1 97.06 22 PRO B CA 1
ATOM 1387 C C . PRO B 1 22 ? -14.75 -6.676 5.941 1 97.06 22 PRO B C 1
ATOM 1389 O O . PRO B 1 22 ? -14.633 -5.719 5.172 1 97.06 22 PRO B O 1
ATOM 1392 N N . ALA B 1 23 ? -15.867 -7.156 6.281 1 98 23 ALA B N 1
ATOM 1393 C CA . ALA B 1 23 ? -17.109 -6.57 5.777 1 98 23 ALA B CA 1
ATOM 1394 C C . ALA B 1 23 ? -17.297 -5.148 6.301 1 98 23 ALA B C 1
ATOM 1396 O O . ALA B 1 23 ? -17.672 -4.25 5.551 1 98 23 ALA B O 1
ATOM 1397 N N . ALA B 1 24 ? -17.047 -4.934 7.559 1 97.5 24 ALA B N 1
ATOM 1398 C CA . ALA B 1 24 ? -17.156 -3.607 8.156 1 97.5 24 ALA B CA 1
ATOM 1399 C C . ALA B 1 24 ? -16.141 -2.639 7.547 1 97.5 24 ALA B C 1
ATOM 1401 O O . ALA B 1 24 ? -16.453 -1.467 7.32 1 97.5 24 ALA B O 1
ATOM 1402 N N . SER B 1 25 ? -14.953 -3.16 7.344 1 97.81 25 SER B N 1
ATOM 1403 C CA . SER B 1 25 ? -13.945 -2.328 6.684 1 97.81 25 SER B CA 1
ATOM 1404 C C . SER B 1 25 ? -14.422 -1.882 5.305 1 97.81 25 SER B C 1
ATOM 1406 O O . SER B 1 25 ? -14.375 -0.693 4.98 1 97.81 25 SER B O 1
ATOM 1408 N N . THR B 1 26 ? -14.883 -2.83 4.531 1 98.56 26 THR B N 1
ATOM 1409 C CA . THR B 1 26 ? -15.367 -2.543 3.186 1 98.56 26 THR B CA 1
ATOM 1410 C C . THR B 1 26 ? -16.469 -1.485 3.221 1 98.56 26 THR B C 1
ATOM 1412 O O . THR B 1 26 ? -16.438 -0.526 2.447 1 98.56 26 THR B O 1
ATOM 1415 N N . ALA B 1 27 ? -17.375 -1.581 4.152 1 98 27 ALA B N 1
ATOM 1416 C CA . ALA B 1 27 ? -18.5 -0.653 4.277 1 98 27 ALA B CA 1
ATOM 1417 C C . ALA B 1 27 ? -18.016 0.74 4.672 1 98 27 ALA B C 1
ATOM 1419 O O . ALA B 1 27 ? -18.531 1.745 4.18 1 98 27 ALA B O 1
ATOM 1420 N N . TRP B 1 28 ? -17.109 0.77 5.539 1 97.38 28 TRP B N 1
ATOM 1421 C CA . TRP B 1 28 ? -16.594 2.053 5.992 1 97.38 28 TRP B CA 1
ATOM 1422 C C . TRP B 1 28 ? -15.953 2.82 4.844 1 97.38 28 TRP B C 1
ATOM 1424 O O . TRP B 1 28 ? -16.25 4 4.633 1 97.38 28 TRP B O 1
ATOM 1434 N N . TRP B 1 29 ? -15.086 2.209 4.125 1 98 29 TRP B N 1
ATOM 1435 C CA . TRP B 1 29 ? -14.383 2.834 3.008 1 98 29 TRP B CA 1
ATOM 1436 C C . TRP B 1 29 ? -15.367 3.295 1.939 1 98 29 TRP B C 1
ATOM 1438 O O . TRP B 1 29 ? -15.195 4.363 1.349 1 98 29 TRP B O 1
ATOM 1448 N N . SER B 1 30 ? -16.359 2.494 1.71 1 97.56 30 SER B N 1
ATOM 1449 C CA . SER B 1 30 ? -17.391 2.877 0.743 1 97.56 30 SER B CA 1
ATOM 1450 C C . SER B 1 30 ? -18.172 4.098 1.22 1 97.56 30 SER B C 1
ATOM 1452 O O . SER B 1 30 ? -18.438 5.012 0.438 1 97.56 30 SER B O 1
ATOM 1454 N N . ARG B 1 31 ? -18.516 4.109 2.424 1 95.88 31 ARG B N 1
ATOM 1455 C CA . ARG B 1 31 ? -19.266 5.219 2.992 1 95.88 31 ARG B CA 1
ATOM 1456 C C . ARG B 1 31 ? -18.438 6.496 3.016 1 95.88 31 ARG B C 1
ATOM 1458 O O . ARG B 1 31 ? -18.906 7.562 2.629 1 95.88 31 ARG B O 1
ATOM 1465 N N . MET B 1 32 ? -17.25 6.422 3.438 1 96.31 32 MET B N 1
ATOM 1466 C CA . MET B 1 32 ? -16.391 7.59 3.656 1 96.31 32 MET B CA 1
ATOM 1467 C C . MET B 1 32 ? -15.969 8.203 2.328 1 96.31 32 MET B C 1
ATOM 1469 O O . MET B 1 32 ? -15.906 9.43 2.199 1 96.31 32 MET B O 1
ATOM 1473 N N . PHE B 1 33 ? -15.664 7.309 1.318 1 96.94 33 PHE B N 1
ATOM 1474 C CA . PHE B 1 33 ? -14.984 7.82 0.133 1 96.94 33 PHE B CA 1
ATOM 1475 C C . PHE B 1 33 ? -15.75 7.453 -1.131 1 96.94 33 PHE B C 1
ATOM 1477 O O . PHE B 1 33 ? -15.328 7.789 -2.24 1 96.94 33 PHE B O 1
ATOM 1484 N N . GLY B 1 34 ? -16.828 6.715 -1.017 1 96.31 34 GLY B N 1
ATOM 1485 C CA . GLY B 1 34 ? -17.609 6.312 -2.178 1 96.31 34 GLY B CA 1
ATOM 1486 C C . GLY B 1 34 ? -16.938 5.227 -2.998 1 96.31 34 GLY B C 1
ATOM 1487 O O . GLY B 1 34 ? -17.219 5.094 -4.195 1 96.31 34 GLY B O 1
ATOM 1488 N N . LEU B 1 35 ? -16.047 4.496 -2.457 1 98.06 35 LEU B N 1
ATOM 1489 C CA . LEU B 1 35 ? -15.312 3.475 -3.188 1 98.06 35 LEU B CA 1
ATOM 1490 C C . LEU B 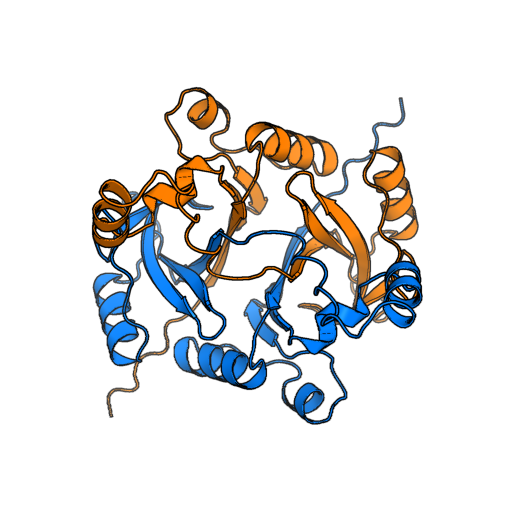1 35 ? -16.188 2.25 -3.439 1 98.06 35 LEU B C 1
ATOM 1492 O O . LEU B 1 35 ? -16.969 1.853 -2.574 1 98.06 35 LEU B O 1
ATOM 1496 N N . GLU B 1 36 ? -16.016 1.658 -4.59 1 98.19 36 GLU B N 1
ATOM 1497 C CA . GLU B 1 36 ? -16.781 0.481 -4.988 1 98.19 36 GLU B CA 1
ATOM 1498 C C . GLU B 1 36 ? -16.328 -0.758 -4.223 1 98.19 36 GLU B C 1
ATOM 1500 O O . GLU B 1 36 ? -15.148 -1.125 -4.262 1 98.19 36 GLU B O 1
ATOM 1505 N N . PRO B 1 37 ? -17.266 -1.419 -3.545 1 98.5 37 PRO B N 1
ATOM 1506 C CA . PRO B 1 37 ? -16.906 -2.711 -2.951 1 98.5 37 PRO B CA 1
ATOM 1507 C C . PRO B 1 37 ? -16.75 -3.814 -3.994 1 98.5 37 PRO B C 1
ATOM 1509 O O . PRO B 1 37 ? -17.5 -3.857 -4.973 1 98.5 37 PRO B O 1
ATOM 1512 N N . LEU B 1 38 ? -15.797 -4.652 -3.82 1 98.56 38 LEU B N 1
ATOM 1513 C CA . LEU B 1 38 ? -15.57 -5.809 -4.68 1 98.56 38 LEU B CA 1
ATOM 1514 C C . LEU B 1 38 ? -15.664 -7.105 -3.881 1 98.56 38 LEU B C 1
ATOM 1516 O O . LEU B 1 38 ? -15.148 -7.191 -2.762 1 98.56 38 LEU B O 1
ATOM 1520 N N . ARG B 1 39 ? -16.406 -8.062 -4.414 1 97.69 39 ARG B N 1
ATOM 1521 C CA . ARG B 1 39 ? -16.484 -9.445 -3.957 1 97.69 39 ARG B CA 1
ATOM 1522 C C . ARG B 1 39 ? -17.016 -9.523 -2.529 1 97.69 39 ARG B C 1
ATOM 1524 O O . ARG B 1 39 ? -16.656 -10.422 -1.771 1 97.69 39 ARG B O 1
ATOM 1531 N N . LEU B 1 40 ? -17.719 -8.508 -2.084 1 97.81 40 LEU B N 1
ATOM 1532 C CA . LEU B 1 40 ? -18.297 -8.531 -0.743 1 97.81 40 LEU B CA 1
ATOM 1533 C C . LEU B 1 40 ? -19.328 -9.641 -0.607 1 97.81 40 LEU B C 1
ATOM 1535 O O . LEU B 1 40 ? -19.297 -10.406 0.362 1 97.81 40 LEU B O 1
ATOM 1539 N N . ALA B 1 41 ? -20.234 -9.719 -1.558 1 97.69 41 ALA B N 1
ATOM 1540 C CA . ALA B 1 41 ? -21.234 -10.781 -1.529 1 97.69 41 ALA B CA 1
ATOM 1541 C C . ALA B 1 41 ? -20.594 -12.156 -1.588 1 97.69 41 ALA B C 1
ATOM 1543 O O . ALA B 1 41 ? -21 -13.078 -0.879 1 97.69 41 ALA B O 1
ATOM 1544 N N . GLU B 1 42 ? -19.625 -12.273 -2.486 1 97.19 42 GLU B N 1
ATOM 1545 C CA . GLU B 1 42 ? -18.906 -13.531 -2.596 1 97.19 42 GLU B CA 1
ATOM 1546 C C . GLU B 1 42 ? -18.219 -13.898 -1.277 1 97.19 42 GLU B C 1
ATOM 1548 O O . GLU B 1 42 ? -18.219 -15.062 -0.873 1 97.19 42 GLU B O 1
ATOM 1553 N N . TYR B 1 43 ? -17.641 -12.977 -0.648 1 96.5 43 TYR B N 1
ATOM 1554 C CA . TYR B 1 43 ? -17 -13.188 0.641 1 96.5 43 TYR B CA 1
ATOM 1555 C C . TYR B 1 43 ? -18 -13.633 1.693 1 96.5 43 TYR B C 1
ATOM 1557 O O . TYR B 1 43 ? -17.766 -14.602 2.422 1 96.5 43 TYR B O 1
ATOM 1565 N N . GLN B 1 44 ? -19.094 -12.922 1.77 1 96.25 44 GLN B N 1
ATOM 1566 C CA . GLN B 1 44 ? -20.125 -13.242 2.754 1 96.25 44 GLN B CA 1
ATOM 1567 C C . GLN B 1 44 ? -20.719 -14.625 2.508 1 96.25 44 GLN B C 1
ATOM 1569 O O . GLN B 1 44 ? -21.141 -15.305 3.447 1 96.25 44 GLN B O 1
ATOM 1574 N N . ALA B 1 45 ? -20.656 -15.086 1.217 1 97 45 ALA B N 1
ATOM 1575 C CA . ALA B 1 45 ? -21.172 -16.406 0.842 1 97 45 ALA B CA 1
ATOM 1576 C C . ALA B 1 45 ? -20.078 -17.469 0.996 1 97 45 ALA B C 1
ATOM 1578 O O . ALA B 1 45 ? -20.328 -18.656 0.757 1 97 45 ALA B O 1
ATOM 1579 N N . GLY B 1 46 ? -18.844 -17.078 1.334 1 93.75 46 GLY B N 1
ATOM 1580 C CA . GLY B 1 46 ? -17.734 -18 1.491 1 93.75 46 GLY B CA 1
ATOM 1581 C C . GLY B 1 46 ? -17.047 -18.344 0.182 1 93.75 46 GLY B C 1
ATOM 1582 O O . GLY B 1 46 ? -16.297 -19.312 0.106 1 93.75 46 GLY B O 1
ATOM 1583 N N . ALA B 1 47 ? -17.281 -17.547 -0.891 1 95.19 47 ALA B N 1
ATOM 1584 C CA . ALA B 1 47 ? -16.781 -17.859 -2.23 1 95.19 47 ALA B CA 1
ATOM 1585 C C . ALA B 1 47 ? -15.555 -17.031 -2.568 1 95.19 47 ALA B C 1
ATOM 1587 O O . ALA B 1 47 ? -14.938 -17.219 -3.621 1 95.19 47 ALA B O 1
ATOM 1588 N N . ALA B 1 48 ? -15.195 -16.062 -1.754 1 95 48 ALA B N 1
ATOM 1589 C CA . ALA B 1 48 ? -13.977 -15.266 -1.863 1 95 48 ALA B CA 1
ATOM 1590 C C . ALA B 1 48 ? -13.266 -15.164 -0.516 1 95 48 ALA B C 1
ATOM 1592 O O . ALA B 1 48 ? -13.914 -15.023 0.524 1 95 48 ALA B O 1
ATOM 1593 N N . PRO B 1 49 ? -11.977 -15.188 -0.537 1 93.62 49 PRO B N 1
ATOM 1594 C CA . PRO B 1 49 ? -11.258 -15.211 0.74 1 93.62 49 PRO B CA 1
ATOM 1595 C C . PRO B 1 49 ? -11.367 -13.883 1.494 1 93.62 49 PRO B C 1
ATOM 1597 O O . PRO B 1 49 ? -11.25 -13.859 2.723 1 93.62 49 PRO B O 1
ATOM 1600 N N . PHE B 1 50 ? -11.547 -12.828 0.813 1 96.44 50 PHE B N 1
ATOM 1601 C CA . PHE B 1 50 ? -11.703 -11.5 1.398 1 96.44 50 PHE B CA 1
ATOM 1602 C C . PHE B 1 50 ? -12.344 -10.547 0.4 1 96.44 50 PHE B C 1
ATOM 1604 O O . PHE B 1 50 ? -12.289 -10.773 -0.81 1 96.44 50 PHE B O 1
ATOM 1611 N N . PRO B 1 51 ? -13 -9.445 0.873 1 98.12 51 PRO B N 1
ATOM 1612 C CA . PRO B 1 51 ? -13.508 -8.375 0.005 1 98.12 51 PRO B CA 1
ATOM 1613 C C . PRO B 1 51 ? -12.484 -7.258 -0.207 1 98.12 51 PRO B C 1
ATOM 1615 O O . PRO B 1 51 ? -11.43 -7.254 0.426 1 98.12 51 PRO B O 1
ATOM 1618 N N . SER B 1 52 ? -12.812 -6.383 -1.103 1 98.62 52 SER B N 1
ATOM 1619 C CA . SER B 1 52 ? -11.938 -5.27 -1.449 1 98.62 52 SER B CA 1
ATOM 1620 C C . SER B 1 52 ? -12.742 -3.994 -1.702 1 98.62 52 SER B C 1
ATOM 1622 O O . SER B 1 52 ? -13.969 -4.031 -1.77 1 98.62 52 SER B O 1
ATOM 1624 N N . VAL B 1 53 ? -12.031 -2.9 -1.759 1 98.75 53 VAL B N 1
ATOM 1625 C CA . VAL B 1 53 ? -12.578 -1.677 -2.34 1 98.75 53 VAL B CA 1
ATOM 1626 C C . VAL B 1 53 ? -11.695 -1.221 -3.5 1 98.75 53 VAL B C 1
ATOM 1628 O O . VAL B 1 53 ? -10.469 -1.365 -3.453 1 98.75 53 VAL B O 1
ATOM 1631 N N . ARG B 1 54 ? -12.312 -0.683 -4.508 1 98.88 54 ARG B N 1
ATOM 1632 C CA . ARG B 1 54 ? -11.594 -0.156 -5.66 1 98.88 54 ARG B CA 1
ATOM 1633 C C . ARG B 1 54 ? -11.25 1.318 -5.465 1 98.88 54 ARG B C 1
ATOM 1635 O O . ARG B 1 54 ? -12.148 2.15 -5.301 1 98.88 54 ARG B O 1
ATOM 1642 N N . VAL B 1 55 ? -10.008 1.628 -5.461 1 98.69 55 VAL B N 1
ATOM 1643 C CA . VAL B 1 55 ? -9.555 3.01 -5.371 1 98.69 55 VAL B CA 1
ATOM 1644 C C . VAL B 1 55 ? -9.438 3.609 -6.773 1 98.69 55 VAL B C 1
ATOM 1646 O O . VAL B 1 55 ? -9.945 4.707 -7.027 1 98.69 55 VAL B O 1
ATOM 1649 N N . THR B 1 56 ? -8.789 2.891 -7.68 1 98.38 56 THR B N 1
ATOM 1650 C CA . THR B 1 56 ? -8.695 3.17 -9.109 1 98.38 56 THR B CA 1
ATOM 1651 C C . THR B 1 56 ? -8.883 1.894 -9.922 1 98.38 56 THR B C 1
ATOM 1653 O O . THR B 1 56 ? -8.938 0.796 -9.359 1 98.38 56 THR B O 1
ATOM 1656 N N . PRO B 1 57 ? -8.992 1.997 -11.211 1 97.81 57 PRO B N 1
ATOM 1657 C CA . PRO B 1 57 ? -9.109 0.776 -12.016 1 97.81 57 PRO B CA 1
ATOM 1658 C C . PRO B 1 57 ? -7.922 -0.164 -11.828 1 97.81 57 PRO B C 1
ATOM 1660 O O . PRO B 1 57 ? -8.055 -1.375 -12.023 1 97.81 57 PRO B O 1
ATOM 1663 N N . SER B 1 58 ? -6.75 0.353 -11.43 1 98 58 SER B N 1
ATOM 1664 C CA . SER B 1 58 ? -5.547 -0.469 -11.375 1 98 58 SER B CA 1
ATOM 1665 C C . SER B 1 58 ? -5.066 -0.651 -9.938 1 98 58 SER B C 1
ATOM 1667 O O . SER B 1 58 ? -3.975 -1.176 -9.711 1 98 58 SER B O 1
ATOM 1669 N N . PHE B 1 59 ? -5.895 -0.235 -8.953 1 98.75 59 PHE B N 1
ATOM 1670 C CA . PHE B 1 59 ? -5.453 -0.344 -7.566 1 98.75 59 PHE B CA 1
ATOM 1671 C C . PHE B 1 59 ? -6.633 -0.603 -6.637 1 98.75 59 PHE B C 1
ATOM 1673 O O . PHE B 1 59 ? -7.586 0.178 -6.609 1 98.75 59 PHE B O 1
ATOM 1680 N N . ILE B 1 60 ? -6.551 -1.647 -5.832 1 98.88 60 ILE B N 1
ATOM 1681 C CA . ILE B 1 60 ? -7.594 -1.979 -4.867 1 98.88 60 ILE B CA 1
ATOM 1682 C C . ILE B 1 60 ? -6.969 -2.201 -3.49 1 98.88 60 ILE B C 1
ATOM 1684 O O . ILE B 1 60 ? -5.754 -2.393 -3.377 1 98.88 60 ILE B O 1
ATOM 1688 N N . ILE B 1 61 ? -7.68 -2.076 -2.48 1 98.75 61 ILE B N 1
ATOM 1689 C CA . ILE B 1 61 ? -7.328 -2.443 -1.112 1 98.75 61 ILE B CA 1
ATOM 1690 C C . ILE B 1 61 ? -8.117 -3.678 -0.689 1 98.75 61 ILE B C 1
ATOM 1692 O O . ILE B 1 61 ? -9.352 -3.686 -0.754 1 98.75 61 ILE B O 1
ATOM 1696 N N . ASP B 1 62 ? -7.422 -4.684 -0.333 1 98.06 62 ASP B N 1
ATOM 1697 C CA . ASP B 1 62 ? -8 -5.941 0.12 1 98.06 62 ASP B CA 1
ATOM 1698 C C . ASP B 1 62 ? -8.008 -6.027 1.645 1 98.06 62 ASP B C 1
ATOM 1700 O O . ASP B 1 62 ? -7.035 -5.641 2.297 1 98.06 62 ASP B O 1
ATOM 1704 N N . PHE B 1 63 ? -9.117 -6.566 2.164 1 97.12 63 PHE B N 1
ATOM 1705 C CA . PHE B 1 63 ? -9.25 -6.707 3.609 1 97.12 63 PHE B CA 1
ATOM 1706 C C . PHE B 1 63 ? -9.273 -8.18 4.012 1 97.12 63 PHE B C 1
ATOM 1708 O O . PHE B 1 63 ? -10.312 -8.836 3.918 1 97.12 63 PHE B O 1
ATOM 1715 N N . ALA B 1 64 ? -8.117 -8.625 4.484 1 94.56 64 ALA B N 1
ATOM 1716 C CA . ALA B 1 64 ? -7.984 -10.039 4.832 1 94.56 64 ALA B CA 1
ATOM 1717 C C . ALA B 1 64 ? -8.297 -10.273 6.309 1 94.56 64 ALA B C 1
ATOM 1719 O O . ALA B 1 64 ? -7.758 -9.586 7.18 1 94.56 64 ALA B O 1
ATOM 1720 N N . GLY B 1 65 ? -9.148 -11.203 6.551 1 90.31 65 GLY B N 1
ATOM 1721 C CA . GLY B 1 65 ? -9.5 -11.562 7.918 1 90.31 65 GLY B CA 1
ATOM 1722 C C . GLY B 1 65 ? -8.445 -12.43 8.586 1 90.31 65 GLY B C 1
ATOM 1723 O O . GLY B 1 65 ? -7.402 -12.711 8 1 90.31 65 GLY B O 1
ATOM 1724 N N . ARG B 1 66 ? -8.633 -12.797 9.836 1 72.5 66 ARG B N 1
ATOM 1725 C CA . ARG B 1 66 ? -7.719 -13.594 10.648 1 72.5 66 ARG B CA 1
ATOM 1726 C C . ARG B 1 66 ? -7.531 -14.984 10.055 1 72.5 66 ARG B C 1
ATOM 1728 O O . ARG B 1 66 ? -6.465 -15.586 10.195 1 72.5 66 ARG B O 1
ATOM 1735 N N . GLU B 1 67 ? -8.578 -15.445 9.422 1 60.44 67 GLU B N 1
ATOM 1736 C CA . GLU B 1 67 ? -8.547 -16.828 8.953 1 60.44 67 GLU B CA 1
ATOM 1737 C C . GLU B 1 67 ? -7.562 -17 7.797 1 60.44 67 GLU B C 1
ATOM 1739 O O . GLU B 1 67 ? -6.996 -18.078 7.609 1 60.44 67 GLU B O 1
ATOM 1744 N N . MET B 1 68 ? -7.344 -15.992 6.949 1 57.41 68 MET B N 1
ATOM 1745 C CA . MET B 1 68 ? -6.469 -16.125 5.785 1 57.41 68 MET B CA 1
ATOM 1746 C C . MET B 1 68 ? -5.012 -16.25 6.211 1 57.41 68 MET B C 1
ATOM 1748 O O . MET B 1 68 ? -4.188 -16.781 5.473 1 57.41 68 MET B O 1
ATOM 1752 N N . ALA B 1 69 ? -4.66 -15.633 7.227 1 47.44 69 ALA B N 1
ATOM 1753 C CA . ALA B 1 69 ? -3.27 -15.75 7.66 1 47.44 69 ALA B CA 1
ATOM 1754 C C . ALA B 1 69 ? -2.807 -17.203 7.641 1 47.44 69 ALA B C 1
ATOM 1756 O O . ALA B 1 69 ? -1.634 -17.484 7.383 1 47.44 69 ALA B O 1
ATOM 1757 N N . ALA B 1 70 ? -3.711 -18.047 7.742 1 42.97 70 ALA B N 1
ATOM 1758 C CA . ALA B 1 70 ? -3.371 -19.469 7.812 1 42.97 70 ALA B CA 1
ATOM 1759 C C . ALA B 1 70 ? -3.127 -20.047 6.418 1 42.97 70 ALA B C 1
ATOM 1761 O O . ALA B 1 70 ? -2.375 -21.016 6.262 1 42.97 70 ALA B O 1
ATOM 1762 N N . LEU B 1 71 ? -3.762 -19.516 5.559 1 44.47 71 LEU B N 1
ATOM 1763 C CA . LEU B 1 71 ? -3.707 -20.188 4.27 1 44.47 71 LEU B CA 1
ATOM 1764 C C . LEU B 1 71 ? -2.338 -20.016 3.619 1 44.47 71 LEU B C 1
ATOM 1766 O O . LEU B 1 71 ? -1.92 -20.844 2.805 1 44.47 71 LEU B O 1
ATOM 1770 N N . ALA B 1 72 ? -1.666 -18.938 3.924 1 44.75 72 ALA B N 1
ATOM 1771 C CA . ALA B 1 72 ? -0.385 -18.734 3.25 1 44.75 72 ALA B CA 1
ATOM 1772 C C . ALA B 1 72 ? 0.742 -19.438 4.004 1 44.75 72 ALA B C 1
ATOM 1774 O O . ALA B 1 72 ? 1.885 -19.469 3.541 1 44.75 72 ALA B O 1
ATOM 1775 N N . ALA B 1 73 ? 0.52 -19.906 5.234 1 42.66 73 ALA B N 1
ATOM 1776 C CA . ALA B 1 73 ? 1.634 -20.531 5.949 1 42.66 73 ALA B CA 1
ATOM 1777 C C . ALA B 1 73 ? 2.01 -21.875 5.332 1 42.66 73 ALA B C 1
ATOM 1779 O O . ALA B 1 73 ? 1.137 -22.656 4.961 1 42.66 73 ALA B O 1
ATOM 1780 N N . PRO B 1 74 ? 3.195 -22.031 4.848 1 41.03 74 PRO B N 1
ATOM 1781 C CA . PRO B 1 74 ? 3.613 -23.375 4.43 1 41.03 74 PRO B CA 1
ATOM 1782 C C . PRO B 1 74 ? 3.104 -24.469 5.367 1 41.03 74 PRO B C 1
ATOM 1784 O O . PRO B 1 74 ? 2.939 -24.234 6.566 1 41.03 74 PRO B O 1
ATOM 1787 N N . LYS B 1 75 ? 2.621 -25.656 4.809 1 38.31 75 LYS B N 1
ATOM 1788 C CA . LYS B 1 75 ? 2.18 -26.859 5.512 1 38.31 75 LYS B CA 1
ATOM 1789 C C . LYS B 1 75 ? 3.125 -27.203 6.66 1 38.31 75 LYS B C 1
ATOM 1791 O O . LYS B 1 75 ? 2.689 -27.672 7.711 1 38.31 75 LYS B O 1
ATOM 1796 N N . ALA B 1 76 ? 4.426 -27.266 6.461 1 38.5 76 ALA B N 1
ATOM 1797 C CA . ALA B 1 76 ? 5.379 -27.719 7.477 1 38.5 76 ALA B CA 1
ATOM 1798 C C . ALA B 1 76 ? 5.246 -26.891 8.758 1 38.5 76 ALA B C 1
ATOM 1800 O O . ALA B 1 76 ? 5.43 -27.422 9.859 1 38.5 76 ALA B O 1
ATOM 1801 N N . ALA B 1 77 ? 4.961 -25.641 8.672 1 37.75 77 ALA B N 1
ATOM 1802 C CA . ALA B 1 77 ? 4.715 -24.859 9.883 1 37.75 77 ALA B CA 1
ATOM 1803 C C . ALA B 1 77 ? 3.354 -25.203 10.484 1 37.75 77 ALA B C 1
ATOM 1805 O O . ALA B 1 77 ? 3.154 -25.094 11.695 1 37.75 77 ALA B O 1
ATOM 1806 N N . ALA B 1 78 ? 2.396 -25.75 9.727 1 35.16 78 ALA B N 1
ATOM 1807 C CA . ALA B 1 78 ? 1.117 -26.266 10.203 1 35.16 78 ALA B CA 1
ATOM 1808 C C . ALA B 1 78 ? 1.303 -27.594 10.922 1 35.16 78 ALA B C 1
ATOM 1810 O O . ALA B 1 78 ? 0.646 -27.859 11.93 1 35.16 78 ALA B O 1
ATOM 1811 N N . ALA B 1 79 ? 2.041 -28.609 10.391 1 36.34 79 ALA B N 1
ATOM 1812 C CA . ALA B 1 79 ? 2.262 -29.891 11.047 1 36.34 79 ALA B CA 1
ATOM 1813 C C . ALA B 1 79 ? 2.963 -29.703 12.391 1 36.34 79 ALA B C 1
ATOM 1815 O O . ALA B 1 79 ? 2.699 -30.453 13.336 1 36.34 79 ALA B O 1
ATOM 1816 N N . ALA B 1 80 ? 4.004 -28.891 12.484 1 37.34 80 ALA B N 1
ATOM 1817 C CA . ALA B 1 80 ? 4.672 -28.719 13.773 1 37.34 80 ALA B CA 1
ATOM 1818 C C . ALA B 1 80 ? 3.742 -28.047 14.781 1 37.34 80 ALA B C 1
ATOM 1820 O O . ALA B 1 80 ? 4.008 -28.062 15.984 1 37.34 80 ALA B O 1
ATOM 1821 N N . ALA B 1 81 ? 2.74 -27.297 14.234 1 36.75 81 ALA B N 1
ATOM 1822 C CA . ALA B 1 81 ? 1.725 -26.703 15.094 1 36.75 81 ALA B CA 1
ATOM 1823 C C . ALA B 1 81 ? 0.773 -27.766 15.641 1 36.75 81 ALA B C 1
ATOM 1825 O O . ALA B 1 81 ? 0.019 -27.5 16.578 1 36.75 81 ALA B O 1
ATOM 1826 N N . ALA B 1 82 ? 0.48 -28.797 14.953 1 36.34 82 ALA B N 1
ATOM 1827 C CA . ALA B 1 82 ? -0.45 -29.812 15.43 1 36.34 82 ALA B CA 1
ATOM 1828 C C . ALA B 1 82 ? 0.056 -30.453 16.719 1 36.34 82 ALA B C 1
ATOM 1830 O O . ALA B 1 82 ? -0.722 -31.047 17.469 1 36.34 82 ALA B O 1
ATOM 1831 N N . ALA B 1 83 ? 1.333 -30.781 16.828 1 38.31 83 ALA B N 1
ATOM 1832 C CA . ALA B 1 83 ? 1.723 -31.562 18 1 38.31 83 ALA B CA 1
ATOM 1833 C C . ALA B 1 83 ? 1.815 -30.672 19.234 1 38.31 83 ALA B C 1
ATOM 1835 O O . ALA B 1 83 ? 1.912 -31.156 20.359 1 38.31 83 ALA B O 1
ATOM 1836 N N . ALA B 1 84 ? 2.324 -29.391 19.078 1 34.88 84 ALA B N 1
ATOM 1837 C CA . ALA B 1 84 ? 2.488 -28.688 20.344 1 34.88 84 ALA B CA 1
ATOM 1838 C C . ALA B 1 84 ? 1.16 -28.109 20.828 1 34.88 84 ALA B C 1
ATOM 1840 O O . ALA B 1 84 ? 0.238 -27.906 20.031 1 34.88 84 ALA B O 1
ATOM 1841 N N . PRO B 1 85 ? 0.896 -27.969 22.078 1 34.59 85 PRO B N 1
ATOM 1842 C CA . PRO B 1 85 ? -0.32 -27.406 22.656 1 34.59 85 PRO B CA 1
ATOM 1843 C C . PRO B 1 85 ? -0.834 -26.203 21.875 1 34.59 85 PRO B C 1
ATOM 1845 O O . PRO B 1 85 ? -0.058 -25.516 21.188 1 34.59 85 PRO B O 1
ATOM 1848 N N . PRO B 1 86 ? -2.207 -26.109 21.641 1 34.81 86 PRO B N 1
ATOM 1849 C CA . PRO B 1 86 ? -2.963 -25.125 20.859 1 34.81 86 PRO B CA 1
ATOM 1850 C C . PRO B 1 86 ? -2.398 -23.719 21 1 34.81 86 PRO B C 1
ATOM 1852 O O . PRO B 1 86 ? -2.768 -22.984 21.922 1 34.81 86 PRO B O 1
ATOM 1855 N N . GLU B 1 87 ? -1.172 -23.547 21.359 1 34.84 87 GLU B N 1
ATOM 1856 C CA . GLU B 1 87 ? -0.92 -22.109 21.375 1 34.84 87 GLU B CA 1
ATOM 1857 C C . GLU B 1 87 ? -1.426 -21.438 20.109 1 34.84 87 GLU B C 1
ATOM 1859 O O . GLU B 1 87 ? -1.287 -21.984 19.016 1 34.84 87 GLU B O 1
ATOM 1864 N N . PRO B 1 88 ? -2.354 -20.562 20.281 1 32.97 88 PRO B N 1
ATOM 1865 C CA . PRO B 1 88 ? -2.953 -19.906 19.125 1 32.97 88 PRO B CA 1
ATOM 1866 C C . PRO B 1 88 ? -1.972 -19.734 17.969 1 32.97 88 PRO B C 1
ATOM 1868 O O . PRO B 1 88 ? -0.777 -19.531 18.188 1 32.97 88 PRO B O 1
ATOM 1871 N N . PRO B 1 89 ? -2.148 -20.484 16.984 1 32.41 89 PRO B N 1
ATOM 1872 C CA . PRO B 1 89 ? -1.229 -20.422 15.852 1 32.41 89 PRO B CA 1
ATOM 1873 C C . PRO B 1 89 ? -0.662 -19.016 15.633 1 32.41 89 PRO B C 1
ATOM 1875 O O . PRO B 1 89 ? -1.397 -18.031 15.711 1 32.41 89 PRO B O 1
ATOM 1878 N N . ARG B 1 90 ? 0.402 -18.75 16.281 1 33.22 90 ARG B N 1
ATOM 1879 C CA . ARG B 1 90 ? 1.058 -17.484 16 1 33.22 90 ARG B CA 1
ATOM 1880 C C . ARG B 1 90 ? 0.931 -17.109 14.523 1 33.22 90 ARG B C 1
ATOM 1882 O O . ARG B 1 90 ? 1.294 -17.906 13.656 1 33.22 90 ARG B O 1
ATOM 1889 N N . LEU B 1 91 ? -0.228 -16.562 14.164 1 35.72 91 LEU B N 1
ATOM 1890 C CA . LEU B 1 91 ? -0.247 -15.945 12.836 1 35.72 91 LEU B CA 1
ATOM 1891 C C . LEU B 1 91 ? 1.166 -15.609 12.375 1 35.72 91 LEU B C 1
ATOM 1893 O O . LEU B 1 91 ? 1.971 -15.094 13.148 1 35.72 91 LEU B O 1
ATOM 1897 N N . GLU B 1 92 ? 1.721 -16.438 11.648 1 39.16 92 GLU B N 1
ATOM 1898 C CA . GLU B 1 92 ? 3.002 -15.969 11.133 1 39.16 92 GLU B CA 1
ATOM 1899 C C . GLU B 1 92 ? 3.051 -14.445 11.07 1 39.16 92 GLU B C 1
ATOM 1901 O O . GLU B 1 92 ? 2.059 -13.797 10.727 1 39.16 92 GLU B O 1
ATOM 1906 N N . PRO B 1 93 ? 3.844 -13.812 11.75 1 40.94 93 PRO B N 1
ATOM 1907 C CA . PRO B 1 93 ? 3.986 -12.352 11.805 1 40.94 93 PRO B CA 1
ATOM 1908 C C . PRO B 1 93 ? 3.688 -11.68 10.469 1 40.94 93 PRO B C 1
ATOM 1910 O O . PRO B 1 93 ? 3.955 -12.25 9.414 1 40.94 93 PRO B O 1
ATOM 1913 N N . ALA B 1 94 ? 2.549 -11.109 10.359 1 49 94 ALA B N 1
ATOM 1914 C CA . ALA B 1 94 ? 2.404 -10.117 9.305 1 49 94 ALA B CA 1
ATOM 1915 C C . ALA B 1 94 ? 3.766 -9.68 8.766 1 49 94 ALA B C 1
ATOM 1917 O O . ALA B 1 94 ? 4.742 -9.617 9.516 1 49 94 ALA B O 1
ATOM 1918 N N . SER B 1 95 ? 4.176 -10.109 7.367 1 53.22 95 SER B N 1
ATOM 1919 C CA . SER B 1 95 ? 5.453 -10.055 6.66 1 53.22 95 SER B CA 1
ATOM 1920 C C . SER B 1 95 ? 6.148 -8.719 6.883 1 53.22 95 SER B C 1
ATOM 1922 O O . SER B 1 95 ? 7.379 -8.633 6.812 1 53.22 95 SER B O 1
ATOM 1924 N N . GLY B 1 96 ? 5.285 -7.676 7.191 1 60.59 96 GLY B N 1
ATOM 1925 C CA . GLY B 1 96 ? 5.848 -6.352 7.395 1 60.59 96 GLY B CA 1
ATOM 1926 C C . GLY B 1 96 ? 4.918 -5.41 8.133 1 60.59 96 GLY B C 1
ATOM 1927 O O . GLY B 1 96 ? 3.762 -5.75 8.398 1 60.59 96 GLY B O 1
ATOM 1928 N N . GLN B 1 97 ? 5.672 -4.457 8.602 1 79.06 97 GLN B N 1
ATOM 1929 C CA . GLN B 1 97 ? 4.898 -3.482 9.367 1 79.06 97 GLN B CA 1
ATOM 1930 C C . GLN B 1 97 ? 4.609 -2.238 8.531 1 79.06 97 GLN B C 1
ATOM 1932 O O . GLN B 1 97 ? 5.531 -1.607 8.008 1 79.06 97 GLN B O 1
ATOM 1937 N N . LEU B 1 98 ? 3.377 -2.082 8.188 1 88.31 98 LEU B N 1
ATOM 1938 C CA . LEU B 1 98 ? 2.887 -0.856 7.562 1 88.31 98 LEU B CA 1
ATOM 1939 C C . LEU B 1 98 ? 2.873 0.294 8.562 1 88.31 98 LEU B C 1
ATOM 1941 O O . LEU B 1 98 ? 2.262 0.188 9.625 1 88.31 98 LEU B O 1
ATOM 1945 N N . ASP B 1 99 ? 3.674 1.285 8.25 1 88 99 ASP B N 1
ATOM 1946 C CA . ASP B 1 99 ? 3.539 2.479 9.078 1 88 99 ASP B CA 1
ATOM 1947 C C . ASP B 1 99 ? 2.24 3.219 8.766 1 88 99 ASP B C 1
ATOM 1949 O O . ASP B 1 99 ? 1.435 3.477 9.664 1 88 99 ASP B O 1
ATOM 1953 N N . HIS B 1 100 ? 2.043 3.529 7.488 1 94 100 HIS B N 1
ATOM 1954 C CA . HIS B 1 100 ? 0.764 4.098 7.078 1 94 100 HIS B CA 1
ATOM 1955 C C . HIS B 1 100 ? 0.581 4.012 5.566 1 94 100 HIS B C 1
ATOM 1957 O O . HIS B 1 100 ? 1.533 3.727 4.836 1 94 100 HIS B O 1
ATOM 1963 N N . LEU B 1 101 ? -0.655 4.121 5.109 1 97.25 101 LEU B N 1
ATOM 1964 C CA . LEU B 1 101 ? -1.073 4.227 3.715 1 97.25 101 LEU B CA 1
ATOM 1965 C C . LEU B 1 101 ? -1.509 5.652 3.385 1 97.25 101 LEU B C 1
ATOM 1967 O O . LEU B 1 101 ? -2.203 6.293 4.176 1 97.25 101 LEU B O 1
ATOM 1971 N N . CYS B 1 102 ? -1.106 6.109 2.217 1 98.44 102 CYS B N 1
ATOM 1972 C CA . CYS B 1 102 ? -1.526 7.441 1.807 1 98.44 102 CYS B CA 1
ATOM 1973 C C . CYS B 1 102 ? -2.291 7.395 0.49 1 98.44 102 CYS B C 1
ATOM 1975 O O . CYS B 1 102 ? -1.831 6.785 -0.479 1 98.44 102 CYS B O 1
ATOM 1977 N N . LEU B 1 103 ? -3.404 7.98 0.421 1 98.75 103 LEU B N 1
ATOM 1978 C CA . LEU B 1 103 ? -4.176 8.219 -0.794 1 98.75 103 LEU B CA 1
ATOM 1979 C C . LEU B 1 103 ? -4.223 9.703 -1.127 1 98.75 103 LEU B C 1
ATOM 1981 O O . LEU B 1 103 ? -4.324 10.547 -0.228 1 98.75 103 LEU B O 1
ATOM 1985 N N . SER B 1 104 ? -4.156 10.008 -2.365 1 98.5 104 SER B N 1
ATOM 1986 C CA . SER B 1 104 ? -4.293 11.383 -2.834 1 98.5 104 SER B CA 1
ATOM 1987 C C . SER B 1 104 ? -5.746 11.734 -3.125 1 98.5 104 SER B C 1
ATOM 1989 O O . SER B 1 104 ? -6.48 10.922 -3.695 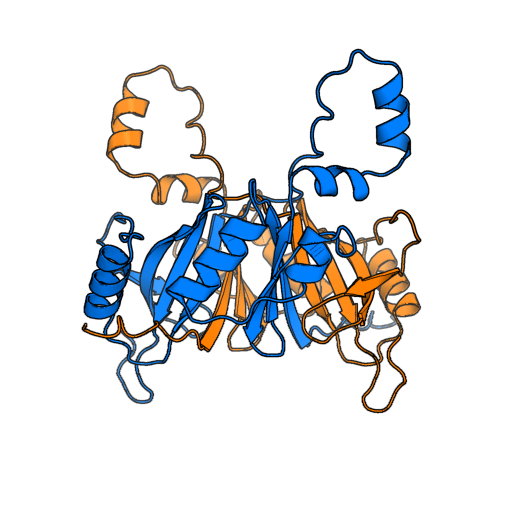1 98.5 104 SER B O 1
ATOM 1991 N N . LEU B 1 105 ? -6.145 12.898 -2.678 1 97.88 105 LEU B N 1
ATOM 1992 C CA . LEU B 1 105 ? -7.395 13.516 -3.098 1 97.88 105 LEU B CA 1
ATOM 1993 C C . LEU B 1 105 ? -7.184 14.391 -4.332 1 97.88 105 LEU B C 1
ATOM 1995 O O . LEU B 1 105 ? -6.066 14.477 -4.848 1 97.88 105 LEU B O 1
ATOM 1999 N N . ASP B 1 106 ? -8.25 14.953 -4.832 1 95.5 106 ASP B N 1
ATOM 2000 C CA . ASP B 1 106 ? -8.109 15.891 -5.941 1 95.5 106 ASP B CA 1
ATOM 2001 C C . ASP B 1 106 ? -7.156 17.031 -5.582 1 95.5 106 ASP B C 1
ATOM 2003 O O . ASP B 1 106 ? -7.152 17.5 -4.445 1 95.5 106 ASP B O 1
ATOM 2007 N N . ASP B 1 107 ? -6.418 17.469 -6.578 1 95.88 107 ASP B N 1
ATOM 2008 C CA . ASP B 1 107 ? -5.5 18.578 -6.363 1 95.88 107 ASP B CA 1
ATOM 2009 C C . ASP B 1 107 ? -6.262 19.844 -5.98 1 95.88 107 ASP B C 1
ATOM 2011 O O . ASP B 1 107 ? -7.336 20.125 -6.516 1 95.88 107 ASP B O 1
ATOM 2015 N N . GLY B 1 108 ? -5.742 20.562 -5.066 1 95.94 108 GLY B N 1
ATOM 2016 C CA . GLY B 1 108 ? -6.297 21.859 -4.68 1 95.94 108 GLY B CA 1
ATOM 2017 C C . GLY B 1 108 ? -7.43 21.734 -3.678 1 95.94 108 GLY B C 1
ATOM 2018 O O . GLY B 1 108 ? -8.172 22.703 -3.461 1 95.94 108 GLY B O 1
ATOM 2019 N N . ALA B 1 109 ? -7.641 20.625 -3.107 1 95.94 109 ALA B N 1
ATOM 2020 C CA . ALA B 1 109 ? -8.688 20.453 -2.102 1 95.94 109 ALA B CA 1
ATOM 2021 C C . ALA B 1 109 ? -8.43 21.359 -0.896 1 95.94 109 ALA B C 1
ATOM 2023 O O . ALA B 1 109 ? -7.281 21.594 -0.516 1 95.94 109 ALA B O 1
ATOM 2024 N N . ASP B 1 110 ? -9.5 21.875 -0.334 1 96.25 110 ASP B N 1
ATOM 2025 C CA . ASP B 1 110 ? -9.422 22.562 0.948 1 96.25 110 ASP B CA 1
ATOM 2026 C C . ASP B 1 110 ? -9.266 21.562 2.1 1 96.25 110 ASP B C 1
ATOM 2028 O O . ASP B 1 110 ? -10.258 21.016 2.59 1 96.25 110 ASP B O 1
ATOM 2032 N N . MET B 1 111 ? -8.07 21.5 2.578 1 97.62 111 MET B N 1
ATOM 2033 C CA . MET B 1 111 ? -7.777 20.422 3.521 1 97.62 111 MET B CA 1
ATOM 2034 C C . MET B 1 111 ? -8.359 20.734 4.898 1 97.62 111 MET B C 1
ATOM 2036 O O . MET B 1 111 ? -8.562 19.828 5.707 1 97.62 111 MET B O 1
ATOM 2040 N N . ALA B 1 112 ? -8.562 21.938 5.266 1 97.31 112 ALA B N 1
ATOM 2041 C CA . ALA B 1 112 ? -9.305 22.25 6.48 1 97.31 112 ALA B CA 1
ATOM 2042 C C . ALA B 1 112 ? -10.742 21.75 6.391 1 97.31 112 ALA B C 1
ATOM 2044 O O . ALA B 1 112 ? -11.281 21.203 7.355 1 97.31 112 ALA B O 1
ATOM 2045 N N . ALA B 1 113 ? -11.328 21.969 5.266 1 97.06 113 ALA B N 1
ATOM 2046 C CA . ALA B 1 113 ? -12.68 21.469 5.035 1 97.06 113 ALA B CA 1
ATOM 2047 C C . ALA B 1 113 ? -12.719 19.953 5.043 1 97.06 113 ALA B C 1
ATOM 2049 O O . ALA B 1 113 ? -13.672 19.344 5.547 1 97.06 113 ALA B O 1
ATOM 2050 N N . VAL B 1 114 ? -11.719 19.375 4.406 1 97.56 114 VAL B N 1
ATOM 2051 C CA . VAL B 1 114 ? -11.602 17.922 4.414 1 97.56 114 VAL B CA 1
ATOM 2052 C C . VAL B 1 114 ? -11.539 17.406 5.852 1 97.56 114 VAL B C 1
ATOM 2054 O O . VAL B 1 114 ? -12.258 16.469 6.219 1 97.56 114 VAL B O 1
ATOM 2057 N N . ALA B 1 115 ? -10.742 18.047 6.656 1 97.62 115 ALA B N 1
ATOM 2058 C CA . ALA B 1 115 ? -10.602 17.656 8.062 1 97.62 115 ALA B CA 1
ATOM 2059 C C . ALA B 1 115 ? -11.938 17.75 8.789 1 97.62 115 ALA B C 1
ATOM 2061 O O . ALA B 1 115 ? -12.297 16.859 9.555 1 97.62 115 ALA B O 1
ATOM 2062 N N . ALA B 1 116 ? -12.609 18.781 8.562 1 97.06 116 ALA B N 1
ATOM 2063 C CA . ALA B 1 116 ? -13.914 18.984 9.203 1 97.06 116 ALA B CA 1
ATOM 2064 C C . ALA B 1 116 ? -14.906 17.906 8.766 1 97.06 116 ALA B C 1
ATOM 2066 O O . ALA B 1 116 ? -15.641 17.375 9.594 1 97.06 116 ALA B O 1
ATOM 2067 N N . ALA B 1 117 ? -14.898 17.641 7.492 1 96.56 117 ALA B N 1
ATOM 2068 C CA . ALA B 1 117 ? -15.805 16.625 6.957 1 96.56 117 ALA B CA 1
ATOM 2069 C C . ALA B 1 117 ? -15.516 15.25 7.562 1 96.56 117 ALA B C 1
ATOM 2071 O O . ALA B 1 117 ? -16.438 14.5 7.875 1 96.56 117 ALA B O 1
ATOM 2072 N N . LEU B 1 118 ? -14.273 14.953 7.645 1 97.31 118 LEU B N 1
ATOM 2073 C CA . LEU B 1 118 ? -13.867 13.688 8.25 1 97.31 118 LEU B CA 1
ATOM 2074 C C . LEU B 1 118 ? -14.344 13.594 9.695 1 97.31 118 LEU B C 1
ATOM 2076 O O . LEU B 1 118 ? -14.852 12.555 10.117 1 97.31 118 LEU B O 1
ATOM 2080 N N . SER B 1 119 ? -14.164 14.602 10.445 1 96.75 119 SER B N 1
ATOM 2081 C CA . SER B 1 119 ? -14.617 14.641 11.828 1 96.75 119 SER B CA 1
ATOM 2082 C C . SER B 1 119 ? -16.125 14.414 11.922 1 96.75 119 SER B C 1
ATOM 2084 O O . SER B 1 119 ? -16.594 13.617 12.742 1 96.75 119 SER B O 1
ATOM 2086 N N . GLU B 1 120 ? -16.844 15.047 11.094 1 95.88 120 GLU B N 1
ATOM 2087 C CA . GLU B 1 120 ? -18.297 14.922 11.078 1 95.88 120 GLU B CA 1
ATOM 2088 C C . GLU B 1 120 ? -18.719 13.5 10.719 1 95.88 120 GLU B C 1
ATOM 2090 O O . GLU B 1 120 ? -19.75 13.023 11.195 1 95.88 120 GLU B O 1
ATOM 2095 N N . ALA B 1 121 ? -17.922 12.945 9.922 1 95.31 121 ALA B N 1
ATOM 2096 C CA . ALA B 1 121 ? -18.234 11.594 9.453 1 95.31 121 ALA B CA 1
ATOM 2097 C C . ALA B 1 121 ? -17.781 10.539 10.453 1 95.31 121 ALA B C 1
ATOM 2099 O O . ALA B 1 121 ? -17.938 9.344 10.227 1 95.31 121 ALA B O 1
ATOM 2100 N N . GLY B 1 122 ? -17.109 10.914 11.5 1 95.06 122 GLY B N 1
ATOM 2101 C CA . GLY B 1 122 ? -16.75 9.984 12.562 1 95.06 122 GLY B CA 1
ATOM 2102 C C . GLY B 1 122 ? -15.32 9.5 12.461 1 95.06 122 GLY B C 1
ATOM 2103 O O . GLY B 1 122 ? -14.961 8.484 13.062 1 95.06 122 GLY B O 1
ATOM 2104 N N . ALA B 1 123 ? -14.57 10.109 11.703 1 96.56 123 ALA B N 1
ATOM 2105 C CA . ALA B 1 123 ? -13.141 9.82 11.578 1 96.56 123 ALA B CA 1
ATOM 2106 C C . ALA B 1 123 ? -12.305 11.078 11.828 1 96.56 123 ALA B C 1
ATOM 2108 O O . ALA B 1 123 ? -11.656 11.586 10.914 1 96.56 123 ALA B O 1
ATOM 2109 N N . PRO B 1 124 ? -12.258 11.531 13.008 1 97.12 124 PRO B N 1
ATOM 2110 C CA . PRO B 1 124 ? -11.516 12.773 13.273 1 97.12 124 PRO B CA 1
ATOM 2111 C C . PRO B 1 124 ? -10.023 12.648 12.953 1 97.12 124 PRO B C 1
ATOM 2113 O O . PRO B 1 124 ? -9.422 11.602 13.211 1 97.12 124 PRO B O 1
ATOM 2116 N N . PRO B 1 125 ? -9.477 13.719 12.422 1 97.44 125 PRO B N 1
ATOM 2117 C CA . PRO B 1 125 ? -8.047 13.703 12.117 1 97.44 125 PRO B CA 1
ATOM 2118 C C . PRO B 1 125 ? -7.18 13.508 13.367 1 97.44 125 PRO B C 1
ATOM 2120 O O . PRO B 1 125 ? -7.508 14.031 14.43 1 97.44 125 PRO B O 1
ATOM 2123 N N . LEU B 1 126 ? -6.148 12.805 13.195 1 95.06 126 LEU B N 1
ATOM 2124 C CA . LEU B 1 126 ? -5.156 12.617 14.25 1 95.06 126 LEU B CA 1
ATOM 2125 C C . LEU B 1 126 ? -4.285 13.859 14.398 1 95.06 126 LEU B C 1
ATOM 2127 O O . LEU B 1 126 ? -3.898 14.477 13.398 1 95.06 126 LEU B O 1
ATOM 2131 N N . GLN B 1 127 ? -4.016 14.18 15.57 1 94.38 127 GLN B N 1
ATOM 2132 C CA . GLN B 1 127 ? -3.094 15.281 15.836 1 94.38 127 GLN B CA 1
ATOM 2133 C C . GLN B 1 127 ? -1.65 14.859 15.586 1 94.38 127 GLN B C 1
ATOM 2135 O O . GLN B 1 127 ? -1.196 13.836 16.094 1 94.38 127 GLN B O 1
ATOM 2140 N N . GLN B 1 128 ? -0.975 15.641 14.75 1 91.88 128 GLN B N 1
ATOM 2141 C CA . GLN B 1 128 ? 0.461 15.484 14.539 1 91.88 128 GLN B CA 1
ATOM 2142 C C . GLN B 1 128 ? 1.252 16.516 15.344 1 91.88 128 GLN B C 1
ATOM 2144 O O . GLN B 1 128 ? 0.67 17.406 15.953 1 91.88 128 GLN B O 1
ATOM 2149 N N . PHE B 1 129 ? 2.549 16.312 15.367 1 86.94 129 PHE B N 1
ATOM 2150 C CA . PHE B 1 129 ? 3.389 17.203 16.156 1 86.94 129 PHE B CA 1
ATOM 2151 C C . PHE B 1 129 ? 3.262 18.641 15.672 1 86.94 129 PHE B C 1
ATOM 2153 O O . PHE B 1 129 ? 3.447 19.578 16.438 1 86.94 129 PHE B O 1
ATOM 2160 N N . ASP B 1 130 ? 2.902 18.812 14.445 1 92.38 130 ASP B N 1
ATOM 2161 C CA . ASP B 1 130 ? 2.863 20.141 13.867 1 92.38 130 ASP B CA 1
ATOM 2162 C C . ASP B 1 130 ? 1.449 20.516 13.422 1 92.38 130 ASP B C 1
ATOM 2164 O O . ASP B 1 130 ? 1.265 21.422 12.609 1 92.38 130 ASP B O 1
ATOM 2168 N N . GLY B 1 131 ? 0.403 19.781 13.883 1 93.94 131 GLY B N 1
ATOM 2169 C CA . GLY B 1 131 ? -0.976 20.172 13.617 1 93.94 131 GLY B CA 1
ATOM 2170 C C . GLY B 1 131 ? -1.828 19.016 13.117 1 93.94 131 GLY B C 1
ATOM 2171 O O . GLY B 1 131 ? -1.396 17.859 13.148 1 93.94 131 GLY B O 1
ATOM 2172 N N . THR B 1 132 ? -3.027 19.422 12.656 1 96.38 132 THR B N 1
ATOM 2173 C CA . THR B 1 132 ? -3.955 18.422 12.141 1 96.38 132 THR B CA 1
ATOM 2174 C C . THR B 1 132 ? -3.912 18.375 10.617 1 96.38 132 THR B C 1
ATOM 2176 O O . THR B 1 132 ? -4.117 17.312 10.016 1 96.38 132 THR B O 1
ATOM 2179 N N . VAL B 1 133 ? -3.738 19.547 10.055 1 97.94 133 VAL B N 1
ATOM 2180 C CA . VAL B 1 133 ? -3.402 19.688 8.641 1 97.94 133 VAL B CA 1
ATOM 2181 C C . VAL B 1 133 ? -1.927 20.047 8.492 1 97.94 133 VAL B C 1
ATOM 2183 O O . VAL B 1 133 ? -1.493 21.109 8.938 1 97.94 133 VAL B O 1
ATOM 2186 N N . VAL B 1 134 ? -1.204 19.172 7.891 1 97.5 134 VAL B N 1
ATOM 2187 C CA . VAL B 1 134 ? 0.247 19.297 7.973 1 97.5 134 VAL B CA 1
ATOM 2188 C C . VAL B 1 134 ? 0.86 19.141 6.582 1 97.5 134 VAL B C 1
ATOM 2190 O O . VAL B 1 134 ? 0.275 18.484 5.711 1 97.5 134 VAL B O 1
ATOM 2193 N N . ARG B 1 135 ? 2.01 19.719 6.32 1 97.06 135 ARG B N 1
ATOM 2194 C CA . ARG B 1 135 ? 2.736 19.578 5.062 1 97.06 135 ARG B CA 1
ATOM 2195 C C . ARG B 1 135 ? 3.691 18.391 5.109 1 97.06 135 ARG B C 1
ATOM 2197 O O . ARG B 1 135 ? 4.473 18.25 6.055 1 97.06 135 ARG B O 1
ATOM 2204 N N . ARG B 1 136 ? 3.594 17.516 4.219 1 96.31 136 ARG B N 1
ATOM 2205 C CA . ARG B 1 136 ? 4.434 16.328 4.105 1 96.31 136 ARG B CA 1
ATOM 2206 C C . ARG B 1 136 ? 4.891 16.109 2.666 1 96.31 136 ARG B C 1
ATOM 2208 O O . ARG B 1 136 ? 4.242 16.578 1.728 1 96.31 136 ARG B O 1
ATOM 2215 N N . PHE B 1 137 ? 6.031 15.375 2.496 1 96 137 PHE B N 1
ATOM 2216 C CA . PHE B 1 137 ? 6.535 14.961 1.193 1 96 137 PHE B CA 1
ATOM 2217 C C . PHE B 1 137 ? 5.855 13.68 0.734 1 96 137 PHE B C 1
ATOM 2219 O O . PHE B 1 137 ? 5.641 12.766 1.532 1 96 137 PHE B O 1
ATOM 2226 N N . GLY B 1 138 ? 5.523 13.539 -0.581 1 97.5 138 GLY B N 1
ATOM 2227 C CA . GLY B 1 138 ? 4.961 12.352 -1.193 1 97.5 138 GLY B CA 1
ATOM 2228 C C . GLY B 1 138 ? 5.406 12.148 -2.631 1 97.5 138 GLY B C 1
ATOM 2229 O O . GLY B 1 138 ? 6.473 12.625 -3.027 1 97.5 138 GLY B O 1
ATOM 2230 N N . ALA B 1 139 ? 4.652 11.461 -3.365 1 98.38 139 ALA B N 1
ATOM 2231 C CA . ALA B 1 139 ? 5.027 11 -4.699 1 98.38 139 ALA B CA 1
ATOM 2232 C C . ALA B 1 139 ? 5.246 12.18 -5.645 1 98.38 139 ALA B C 1
ATOM 2234 O O . ALA B 1 139 ? 6.113 12.125 -6.523 1 98.38 139 ALA B O 1
ATOM 2235 N N . ARG B 1 140 ? 4.492 13.211 -5.441 1 97.56 140 ARG B N 1
ATOM 2236 C CA . ARG B 1 140 ? 4.555 14.336 -6.367 1 97.56 140 ARG B CA 1
ATOM 2237 C C . ARG B 1 140 ? 5.098 15.586 -5.676 1 97.56 140 ARG B C 1
ATOM 2239 O O . ARG B 1 140 ? 4.828 16.703 -6.102 1 97.56 140 ARG B O 1
ATOM 2246 N N . GLY B 1 141 ? 5.781 15.367 -4.543 1 96.44 141 GLY B N 1
ATOM 2247 C CA . GLY B 1 141 ? 6.367 16.484 -3.814 1 96.44 141 GLY B CA 1
ATOM 2248 C C . GLY B 1 141 ? 5.598 16.844 -2.561 1 96.44 141 GLY B C 1
ATOM 2249 O O . GLY B 1 141 ? 4.984 15.984 -1.928 1 96.44 141 GLY B O 1
ATOM 2250 N N . GLY B 1 142 ? 5.723 18.062 -2.137 1 96.62 142 GLY B N 1
ATOM 2251 C CA . GLY B 1 142 ? 5.066 18.547 -0.932 1 96.62 142 GLY B CA 1
ATOM 2252 C C . GLY B 1 142 ? 3.578 18.781 -1.119 1 96.62 142 GLY B C 1
ATOM 2253 O O . GLY B 1 142 ? 3.148 19.266 -2.17 1 96.62 142 GLY B O 1
ATOM 2254 N N . ALA B 1 143 ? 2.834 18.484 -0.093 1 97.88 143 ALA B N 1
ATOM 2255 C CA . ALA B 1 143 ? 1.388 18.672 -0.092 1 97.88 143 ALA B CA 1
ATOM 2256 C C . ALA B 1 143 ? 0.843 18.734 1.332 1 97.88 143 ALA B C 1
ATOM 2258 O O . ALA B 1 143 ? 1.569 18.469 2.293 1 97.88 143 ALA B O 1
ATOM 2259 N N . LEU B 1 144 ? -0.38 19.094 1.412 1 98.19 144 LEU B N 1
ATOM 2260 C CA . LEU B 1 144 ? -1.045 19.078 2.711 1 98.19 144 LEU B CA 1
ATOM 2261 C C . LEU B 1 144 ? -1.697 17.719 2.967 1 98.19 144 LEU B C 1
ATOM 2263 O O . LEU B 1 144 ? -2.271 17.125 2.057 1 98.19 144 LEU B O 1
ATOM 2267 N N . SER B 1 145 ? -1.604 17.344 4.199 1 98.31 145 SER B N 1
ATOM 2268 C CA . SER B 1 145 ? -2.074 16.016 4.57 1 98.31 145 SER B CA 1
ATOM 2269 C C . SER B 1 145 ? -2.891 16.062 5.859 1 98.31 145 SER B C 1
ATOM 2271 O O . SER B 1 145 ? -2.68 16.922 6.707 1 98.31 145 SER B O 1
ATOM 2273 N N . VAL B 1 146 ? -3.811 15.18 6 1 98.19 146 VAL B N 1
ATOM 2274 C CA . VAL B 1 146 ? -4.484 14.812 7.242 1 98.19 146 VAL B CA 1
ATOM 2275 C C . VAL B 1 146 ? -4.387 13.305 7.457 1 98.19 146 VAL B C 1
ATOM 2277 O O . VAL B 1 146 ? -4.324 12.539 6.496 1 98.19 146 VAL B O 1
ATOM 2280 N N . TYR B 1 147 ? -4.332 12.898 8.695 1 97.31 147 TYR B N 1
ATOM 2281 C CA . TYR B 1 147 ? -4.246 11.484 9.062 1 97.31 147 TYR B CA 1
ATOM 2282 C C . TYR B 1 147 ? -5.477 11.047 9.844 1 97.31 147 TYR B C 1
ATOM 2284 O O . TYR B 1 147 ? -5.953 11.773 10.727 1 97.31 147 TYR B O 1
ATOM 2292 N N . VAL B 1 148 ? -5.977 9.898 9.547 1 96.62 148 VAL B N 1
ATOM 2293 C CA . VAL B 1 148 ? -7.07 9.312 10.312 1 96.62 148 VAL B CA 1
ATOM 2294 C C . VAL B 1 148 ? -6.777 7.836 10.578 1 96.62 148 VAL B C 1
ATOM 2296 O O . VAL B 1 148 ? -5.859 7.262 9.984 1 96.62 148 VAL B O 1
ATOM 2299 N N . ARG B 1 149 ? -7.531 7.219 11.445 1 95.44 149 ARG B N 1
ATOM 2300 C CA . ARG B 1 149 ? -7.465 5.781 11.695 1 95.44 149 ARG B CA 1
ATOM 2301 C C . ARG B 1 149 ? -8.609 5.051 11.008 1 95.44 149 ARG B C 1
ATOM 2303 O O . ARG B 1 149 ? -9.766 5.492 11.07 1 95.44 149 ARG B O 1
ATOM 2310 N N . THR B 1 150 ? -8.289 3.998 10.352 1 96 150 THR B N 1
ATOM 2311 C CA . THR B 1 150 ? -9.32 3.188 9.703 1 96 150 THR B CA 1
ATOM 2312 C C . THR B 1 150 ? -9.852 2.127 10.664 1 96 150 THR B C 1
ATOM 2314 O O . THR B 1 150 ? -9.281 1.907 11.734 1 96 150 THR B O 1
ATOM 2317 N N . PRO B 1 151 ? -10.922 1.432 10.289 1 94.5 151 PRO B N 1
ATOM 2318 C CA . PRO B 1 151 ? -11.508 0.43 11.188 1 94.5 151 PRO B CA 1
ATOM 2319 C C . PRO B 1 151 ? -10.555 -0.734 11.469 1 94.5 151 PRO B C 1
ATOM 2321 O O . PRO B 1 151 ? -10.648 -1.369 12.523 1 94.5 151 PRO B O 1
ATOM 2324 N N . GLU B 1 152 ? -9.703 -1.013 10.539 1 90.44 152 GLU B N 1
ATOM 2325 C CA . GLU B 1 152 ? -8.789 -2.133 10.719 1 90.44 152 GLU B CA 1
ATOM 2326 C C . GLU B 1 152 ? -7.492 -1.682 11.383 1 90.44 152 GLU B C 1
ATOM 2328 O O . GLU B 1 152 ? -6.562 -2.477 11.555 1 90.44 152 GLU B O 1
ATOM 2333 N N . GLY B 1 153 ? -7.426 -0.424 11.727 1 90.38 153 GLY B N 1
ATOM 2334 C CA . GLY B 1 153 ? -6.324 0.037 12.562 1 90.38 153 GLY B CA 1
ATOM 2335 C C . GLY B 1 153 ? -5.168 0.603 11.766 1 90.38 153 GLY B C 1
ATOM 2336 O O . GLY B 1 153 ? -4.098 0.876 12.312 1 90.38 153 GLY B O 1
ATOM 2337 N N . VAL B 1 154 ? -5.363 0.8 10.555 1 91.88 154 VAL B N 1
ATOM 2338 C CA . VAL B 1 154 ? -4.34 1.39 9.695 1 91.88 154 VAL B CA 1
ATOM 2339 C C . VAL B 1 154 ? -4.395 2.912 9.805 1 91.88 154 VAL B C 1
ATOM 2341 O O . VAL B 1 154 ? -5.477 3.502 9.805 1 91.88 154 VAL B O 1
ATOM 2344 N N . THR B 1 155 ? -3.211 3.535 10 1 94.06 155 THR B N 1
ATOM 2345 C CA . THR B 1 155 ? -3.146 4.98 9.812 1 94.06 155 THR B CA 1
ATOM 2346 C C . THR B 1 155 ? -3.27 5.34 8.336 1 94.06 155 THR B C 1
ATOM 2348 O O . THR B 1 155 ? -2.482 4.875 7.508 1 94.06 155 THR B O 1
ATOM 2351 N N . LEU B 1 156 ? -4.254 6.078 8.023 1 97 156 LEU B N 1
ATOM 2352 C CA . LEU B 1 156 ? -4.516 6.531 6.664 1 97 156 LEU B CA 1
ATOM 2353 C C . LEU B 1 156 ? -4.188 8.016 6.516 1 97 156 LEU B C 1
ATOM 2355 O O . LEU B 1 156 ? -4.727 8.852 7.246 1 97 156 LEU B O 1
ATOM 2359 N N . GLU B 1 157 ? -3.291 8.273 5.672 1 98.31 157 GLU B N 1
ATOM 2360 C CA . GLU B 1 157 ? -2.98 9.641 5.27 1 98.31 157 GLU B CA 1
ATOM 2361 C C . GLU B 1 157 ? -3.76 10.039 4.02 1 98.31 157 GLU B C 1
ATOM 2363 O O . GLU B 1 157 ? -3.768 9.305 3.027 1 98.31 157 GLU B O 1
ATOM 2368 N N . LEU B 1 158 ? -4.473 11.109 4.07 1 98.5 158 LEU B N 1
ATOM 2369 C CA . LEU B 1 158 ? -5.098 11.75 2.914 1 98.5 158 LEU B CA 1
ATOM 2370 C C . LEU B 1 158 ? -4.402 13.062 2.576 1 98.5 158 LEU B C 1
ATOM 2372 O O . LEU B 1 158 ? -4.195 13.906 3.453 1 98.5 158 LEU B O 1
ATOM 2376 N N . ARG B 1 159 ? -4.074 13.227 1.324 1 98.44 159 ARG B N 1
ATOM 2377 C CA . ARG B 1 159 ? -3.328 14.43 0.969 1 98.44 159 ARG B CA 1
ATOM 2378 C C . ARG B 1 159 ? -3.896 15.07 -0.29 1 98.44 159 ARG B C 1
ATOM 2380 O O . ARG B 1 159 ? -4.586 14.414 -1.074 1 98.44 159 ARG B O 1
ATOM 2387 N N . SER B 1 160 ? -3.621 16.297 -0.507 1 98.25 160 SER B N 1
ATOM 2388 C CA . SER B 1 160 ? -3.953 17.047 -1.722 1 98.25 160 SER B CA 1
ATOM 2389 C C . SER B 1 160 ? -2.797 17.938 -2.16 1 98.25 160 SER B C 1
ATOM 2391 O O . SER B 1 160 ? -2.27 18.719 -1.363 1 98.25 160 SER B O 1
ATOM 2393 N N . TYR B 1 161 ? -2.408 17.719 -3.357 1 97.75 161 TYR B N 1
ATOM 2394 C CA . TYR B 1 161 ? -1.378 18.562 -3.951 1 97.75 161 TYR B CA 1
ATOM 2395 C C . TYR B 1 161 ? -1.957 19.906 -4.398 1 97.75 161 TYR B C 1
ATOM 2397 O O . TYR B 1 161 ? -3.158 20 -4.656 1 97.75 161 TYR B O 1
ATOM 2405 N N . PRO B 1 162 ? -1.063 20.875 -4.445 1 95.19 162 PRO B N 1
ATOM 2406 C CA . PRO B 1 162 ? -1.558 22.156 -4.953 1 95.19 162 PRO B CA 1
ATOM 2407 C C . PRO B 1 162 ? -2.09 22.062 -6.383 1 95.19 162 PRO B C 1
ATOM 2409 O O . PRO B 1 162 ? -1.609 21.25 -7.172 1 95.19 162 PRO B O 1
ATOM 2412 N N . ALA B 1 163 ? -3.084 22.797 -6.625 1 89.12 163 ALA B N 1
ATOM 2413 C CA . ALA B 1 163 ? -3.627 22.844 -7.98 1 89.12 163 ALA B CA 1
ATOM 2414 C C . ALA B 1 163 ? -2.562 23.281 -8.984 1 89.12 163 ALA B C 1
ATOM 2416 O O . ALA B 1 163 ? -1.615 23.984 -8.625 1 89.12 163 ALA B O 1
ATOM 2417 N N . ASP B 1 164 ? -2.588 22.578 -10.109 1 75.06 164 ASP B N 1
ATOM 2418 C CA . ASP B 1 164 ? -1.646 22.953 -11.164 1 75.06 164 ASP B CA 1
ATOM 2419 C C . ASP B 1 164 ? -1.463 24.469 -11.234 1 75.06 164 ASP B C 1
ATOM 2421 O O . ASP B 1 164 ? -2.439 25.219 -11.203 1 75.06 164 ASP B O 1
ATOM 2425 N N . GLY B 1 165 ? -0.214 24.828 -11.273 1 60.78 165 GLY B N 1
ATOM 2426 C CA . GLY B 1 165 ? 0.104 26.234 -11.359 1 60.78 165 GLY B CA 1
ATOM 2427 C C . GLY B 1 165 ? 0.133 26.938 -10.016 1 60.78 165 GLY B C 1
ATOM 2428 O O . GLY B 1 165 ? 0.493 28.109 -9.922 1 60.78 165 GLY B O 1
ATOM 2429 N N . ALA B 1 166 ? -0.363 26.203 -9.031 1 59.19 166 ALA B N 1
ATOM 2430 C CA . ALA B 1 166 ? -0.321 26.812 -7.707 1 59.19 166 ALA B CA 1
ATOM 2431 C C . ALA B 1 166 ? 1.045 26.609 -7.055 1 59.19 166 ALA B C 1
ATOM 2433 O O . ALA B 1 166 ? 1.738 25.641 -7.34 1 59.19 166 ALA B O 1
ATOM 2434 N N . PRO B 1 167 ? 1.541 27.578 -6.398 1 54.12 167 PRO B N 1
ATOM 2435 C CA . PRO B 1 167 ? 2.832 27.422 -5.727 1 54.12 167 PRO B CA 1
ATOM 2436 C C . PRO B 1 167 ? 2.881 26.203 -4.812 1 54.12 167 PRO B C 1
ATOM 2438 O O . PRO B 1 167 ? 1.851 25.781 -4.285 1 54.12 167 PRO B O 1
ATOM 2441 N N . PRO B 1 168 ? 4.023 25.453 -4.953 1 49.12 168 PRO B N 1
ATOM 2442 C CA . PRO B 1 168 ? 4.141 24.297 -4.055 1 49.12 168 PRO B CA 1
ATOM 2443 C C . PRO B 1 168 ? 3.803 24.641 -2.607 1 49.12 168 PRO B C 1
ATOM 2445 O O . PRO B 1 168 ? 4.07 25.766 -2.158 1 49.12 168 PRO B O 1
ATOM 2448 N N . ALA B 1 169 ? 2.926 24 -2.006 1 46.59 169 ALA B N 1
ATOM 2449 C CA . ALA B 1 169 ? 2.545 24.312 -0.629 1 46.59 169 ALA B CA 1
ATOM 2450 C C . ALA B 1 169 ? 3.77 24.359 0.281 1 46.59 169 ALA B C 1
ATOM 2452 O O . ALA B 1 169 ? 4.762 23.672 0.034 1 46.59 169 ALA B O 1
#

pLDDT: mean 83.15, std 23.1, range [30.7, 98.88]

Solvent-accessible surface area (backbone atoms only — not comparable to full-atom values): 17766 Å² total; per-residue (Å²): 126,81,69,74,75,59,50,58,62,63,32,65,23,35,39,30,33,42,16,93,47,31,68,59,41,39,50,47,49,24,66,57,39,63,32,50,72,37,52,50,68,38,27,77,72,70,74,34,91,42,27,25,31,41,59,40,75,52,27,27,44,32,25,32,35,76,73,55,54,57,66,68,49,56,64,70,67,48,60,66,49,67,75,45,76,84,58,72,75,70,56,68,69,54,36,23,41,27,52,34,43,31,36,26,33,49,59,50,56,60,60,68,58,49,45,51,52,32,36,74,71,72,40,50,55,43,73,47,95,79,38,47,70,33,79,46,80,56,44,82,41,49,20,43,30,35,34,30,67,46,88,47,36,32,32,36,34,42,30,24,37,51,34,88,94,45,68,78,100,128,80,70,74,76,57,48,58,63,62,32,66,22,35,40,30,32,42,16,93,46,31,69,60,41,40,50,46,48,23,66,59,41,63,33,50,70,36,52,48,67,38,26,77,71,68,74,34,91,43,26,26,33,40,60,42,76,52,27,27,45,32,25,32,36,75,72,54,55,58,66,71,50,56,64,72,66,51,58,63,50,67,74,45,75,85,56,72,75,70,58,67,70,54,35,25,42,28,52,34,42,29,36,26,34,50,60,52,56,61,60,69,57,50,44,50,50,32,38,74,71,71,40,51,53,42,73,47,94,78,39,47,69,34,79,46,79,56,43,82,41,49,21,42,30,37,32,30,67,45,89,46,36,33,33,37,34,42,30,26,37,50,32,88,92,45,67,77,100

Organism: NCBI:txid307507